Protein AF-A0A517ZSP2-F1 (afdb_monomer)

Nearest PDB structures (foldseek):
  6s37-assembly1_A  TM=3.547E-01  e=1.001E+00  Pseudomonas putida KT2440
  6s1a-assembly1_B  TM=3.409E-01  e=2.188E+00  Pseudomonas putida KT2440

Secondary structure (DSSP, 8-state):
-HHHHHHHHHT--SPPPHHHHHHHHHHHHHHHHHHHHHHHHHHHHHH-TTGGG-TT--HHHHHHHHHHHHHHHHHHHHHHHHHHHHHHHH-GGG-HHHHHHHHHHHHHHHHHHHHHHHHH--SSHHHHHHHHHHHHHHHHHHHHHHHHHHHHHHHS--GGG-SSHHHHHHHHHHHHHH--TTHHHHHHHHHHHHHHHHSPPPPTT-TTS--S-HHHHHHHHHTS-GGGB-TTSPBPPHHHHHHHHHHHHHTTS-GGG-SS------PPPPPPP-PPP-PPPGGGS-----

Solvent-accessible surface area (backbone atoms only — not comparable to full-atom values): 17060 Å² total; per-residue (Å²): 108,67,62,81,44,32,62,63,54,42,70,44,85,68,78,75,55,69,65,40,53,49,51,26,50,48,40,47,50,54,47,54,52,47,55,44,49,54,53,50,50,58,53,50,56,71,71,38,91,77,56,81,83,57,92,80,70,57,72,50,74,58,47,39,61,54,50,50,50,52,42,53,48,45,34,51,54,30,50,49,23,31,43,32,34,34,22,17,74,78,43,72,89,69,56,34,41,61,55,23,50,51,53,49,57,53,48,53,54,45,47,54,53,52,53,46,50,67,71,73,58,67,89,49,76,68,36,47,54,46,45,54,50,41,52,50,52,44,55,51,41,39,52,50,35,8,56,57,35,3,59,47,33,64,74,53,65,35,42,87,47,37,77,42,49,66,61,10,38,52,44,18,52,57,50,60,76,69,56,47,86,83,46,51,63,57,53,49,54,50,49,53,51,50,50,46,69,75,53,63,78,78,68,88,81,63,84,77,65,75,65,80,59,60,63,45,53,50,29,53,52,66,57,51,65,71,75,46,42,42,97,89,64,56,69,52,52,64,66,55,37,51,51,55,53,54,53,64,58,57,78,73,55,73,87,81,78,84,79,84,80,80,85,80,89,73,82,90,76,83,88,80,90,78,84,88,83,86,75,88,73,76,77,77,80,74,73,86,81,132

Organism: NCBI:txid2527995

pLDDT: mean 77.42, std 20.32, range [34.81, 98.19]

Radius of gyration: 24.01 Å; Cα contacts (8 Å, |Δi|>4): 214; chains: 1; bounding box: 63×35×79 Å

Structure (mmCIF, N/CA/C/O backbone):
data_AF-A0A517ZSP2-F1
#
_entry.id   AF-A0A517ZSP2-F1
#
loop_
_atom_site.group_PDB
_atom_site.id
_atom_site.type_symbol
_atom_site.label_atom_id
_atom_site.label_alt_id
_atom_site.label_comp_id
_atom_site.label_asym_id
_atom_site.label_entity_id
_atom_site.label_seq_id
_atom_site.pdbx_PDB_ins_code
_atom_site.Cartn_x
_atom_site.Cartn_y
_atom_site.Cartn_z
_atom_site.occupancy
_atom_site.B_iso_or_equiv
_atom_site.auth_seq_id
_atom_site.auth_comp_id
_atom_site.auth_asym_id
_atom_site.auth_atom_id
_atom_site.pdbx_PDB_model_num
ATOM 1 N N . MET A 1 1 ? 4.133 3.928 10.964 1.00 66.69 1 MET A N 1
ATOM 2 C CA . MET A 1 1 ? 3.389 4.791 11.914 1.00 66.69 1 MET A CA 1
ATOM 3 C C . MET A 1 1 ? 1.887 4.531 11.870 1.00 66.69 1 MET A C 1
ATOM 5 O O . MET A 1 1 ? 1.349 4.153 12.899 1.00 66.69 1 MET A O 1
ATOM 9 N N . ILE A 1 2 ? 1.235 4.646 10.703 1.00 78.12 2 ILE A N 1
ATOM 10 C CA . ILE A 1 2 ? -0.212 4.389 10.536 1.00 78.12 2 ILE A CA 1
ATOM 11 C C . ILE A 1 2 ? -0.616 3.017 11.096 1.00 78.12 2 ILE A C 1
ATOM 13 O O . ILE A 1 2 ? -1.497 2.951 11.941 1.00 78.12 2 ILE A O 1
ATOM 17 N N . ALA A 1 3 ? 0.089 1.941 10.726 1.00 79.69 3 ALA A N 1
ATOM 18 C CA . ALA A 1 3 ? -0.195 0.599 11.244 1.00 79.69 3 ALA A CA 1
ATOM 19 C C . ALA A 1 3 ? -0.099 0.499 12.781 1.00 79.69 3 ALA A C 1
ATOM 21 O O . ALA A 1 3 ? -0.976 -0.084 13.405 1.00 79.69 3 ALA A O 1
ATOM 22 N N . ALA A 1 4 ? 0.893 1.134 13.416 1.00 76.19 4 ALA A N 1
ATOM 23 C CA . ALA A 1 4 ? 1.026 1.119 14.879 1.00 76.19 4 ALA A CA 1
ATOM 24 C C . ALA A 1 4 ? -0.047 1.924 15.618 1.00 76.19 4 ALA A C 1
ATOM 26 O O . ALA A 1 4 ? -0.340 1.625 16.772 1.00 76.19 4 ALA A O 1
ATOM 27 N N . GLN A 1 5 ? -0.613 2.946 14.973 1.00 74.88 5 GLN A N 1
ATOM 28 C CA . GLN A 1 5 ? -1.696 3.759 15.532 1.00 74.88 5 GLN A CA 1
ATOM 29 C C . GLN A 1 5 ? -3.081 3.334 15.044 1.00 74.88 5 GLN A C 1
ATOM 31 O O . GLN A 1 5 ? -4.086 3.877 15.508 1.00 74.88 5 GLN A O 1
ATOM 36 N N . SER A 1 6 ? -3.142 2.337 14.158 1.00 83.25 6 SER A N 1
ATOM 37 C CA . SER A 1 6 ? -4.375 1.835 13.553 1.00 83.25 6 SER A CA 1
ATOM 38 C C . SER A 1 6 ? -5.422 1.535 14.613 1.00 83.25 6 SER A C 1
ATOM 40 O O . SER A 1 6 ? -6.548 1.993 14.496 1.00 83.25 6 SER A O 1
ATOM 42 N N . ARG A 1 7 ? -5.051 0.879 15.716 1.00 85.56 7 ARG A N 1
ATOM 43 C CA . ARG A 1 7 ? -5.995 0.525 16.777 1.00 85.56 7 ARG A CA 1
ATOM 44 C C . ARG A 1 7 ? -6.551 1.737 17.530 1.00 85.56 7 ARG A C 1
ATOM 46 O O . ARG A 1 7 ? -7.758 1.810 17.752 1.00 85.56 7 ARG A O 1
ATOM 53 N N . SER A 1 8 ? -5.699 2.709 17.876 1.00 80.19 8 SER A N 1
ATOM 54 C CA . SER A 1 8 ? -6.108 3.970 18.525 1.00 80.19 8 SER A CA 1
ATOM 55 C C . SER A 1 8 ? -7.134 4.711 17.679 1.00 80.19 8 SER A C 1
ATOM 57 O O . SER A 1 8 ? -8.014 5.386 18.223 1.00 80.19 8 SER A O 1
ATOM 59 N N . PHE A 1 9 ? -6.957 4.613 16.362 1.00 84.88 9 PHE A N 1
ATOM 60 C CA . PHE A 1 9 ? -7.791 5.221 15.349 1.00 84.88 9 PHE A CA 1
ATOM 61 C C . PHE A 1 9 ? -9.085 4.439 15.119 1.00 84.88 9 PHE A C 1
ATOM 63 O O . PHE A 1 9 ? -10.156 5.018 15.215 1.00 84.88 9 PHE A O 1
ATOM 70 N N . ILE A 1 10 ? -9.013 3.131 14.878 1.00 88.94 10 ILE A N 1
ATOM 71 C CA . ILE A 1 10 ? -10.153 2.238 14.630 1.00 88.94 10 ILE A CA 1
ATOM 72 C C . ILE A 1 10 ? -11.158 2.305 15.788 1.00 88.94 10 ILE A C 1
ATOM 74 O O . ILE A 1 10 ? -12.350 2.444 15.545 1.00 88.94 10 ILE A O 1
ATOM 78 N N . GLU A 1 11 ? -10.687 2.315 17.040 1.00 86.75 11 GLU A N 1
ATOM 79 C CA . GLU A 1 11 ? -11.546 2.384 18.234 1.00 86.75 11 GLU A CA 1
ATOM 80 C C . GLU A 1 11 ? -12.042 3.798 18.586 1.00 86.75 11 GLU A C 1
ATOM 82 O O . GLU A 1 11 ? -12.781 3.972 19.560 1.00 86.75 11 GLU A O 1
ATOM 87 N N . PHE A 1 12 ? -11.595 4.838 17.876 1.00 83.69 12 PHE A N 1
ATOM 88 C CA . PHE A 1 12 ? -11.938 6.209 18.243 1.00 83.69 12 PHE A CA 1
ATOM 89 C C . PHE A 1 12 ? -13.418 6.497 17.940 1.00 83.69 12 PHE A C 1
ATOM 91 O O . PHE A 1 12 ? -13.820 6.414 16.783 1.00 83.69 12 PHE A O 1
ATOM 98 N N . PRO A 1 13 ? -14.249 6.875 18.925 1.00 79.25 13 PRO A N 1
ATOM 99 C CA . PRO A 1 13 ? -15.698 6.934 18.729 1.00 79.25 13 PRO A CA 1
ATOM 100 C C . PRO A 1 13 ? -16.165 8.121 17.879 1.00 79.25 13 PRO A C 1
ATOM 102 O O . PRO A 1 13 ? -17.276 8.094 17.362 1.00 79.25 13 PRO A O 1
ATOM 105 N N . GLN A 1 14 ? -15.359 9.178 17.760 1.00 83.12 14 GLN A N 1
ATOM 106 C CA . GLN A 1 14 ? -15.735 10.361 16.992 1.00 83.12 14 GLN A CA 1
ATOM 107 C C . GLN A 1 14 ? -15.435 10.128 15.508 1.00 83.12 14 GLN A C 1
ATOM 109 O O . GLN A 1 14 ? -14.308 9.735 15.196 1.00 83.12 14 GLN A O 1
ATOM 114 N N . PRO A 1 15 ? -16.398 10.349 14.595 1.00 83.12 15 PRO A N 1
ATOM 115 C CA . PRO A 1 15 ? -16.150 10.211 13.167 1.00 83.12 15 PRO A CA 1
ATOM 116 C C . PRO A 1 15 ? -15.042 11.172 12.715 1.00 83.12 15 PRO A C 1
ATOM 118 O O . PRO A 1 15 ? -14.868 12.251 13.283 1.00 83.12 15 PRO A O 1
ATOM 121 N N . LEU A 1 16 ? -14.292 10.762 11.690 1.00 83.12 16 LEU A N 1
ATOM 122 C CA . LEU A 1 16 ? -13.526 11.686 10.859 1.00 83.12 16 LEU A CA 1
ATOM 123 C C . LEU A 1 16 ? -14.444 12.814 10.391 1.00 83.12 16 LEU A C 1
ATOM 125 O O . LEU A 1 16 ? -15.600 12.548 10.060 1.00 83.12 16 LEU A O 1
ATOM 129 N N . GLY A 1 17 ? -13.929 14.039 10.334 1.00 84.81 17 GLY A N 1
ATOM 130 C CA . GLY A 1 17 ? -14.634 15.087 9.613 1.00 84.81 17 GLY A CA 1
ATOM 131 C C . GLY A 1 17 ? -14.639 14.768 8.117 1.00 84.81 17 GLY A C 1
ATOM 132 O O . GLY A 1 17 ? -13.653 14.265 7.565 1.00 84.81 17 GLY A O 1
ATOM 133 N N . ASP A 1 18 ? -15.773 15.036 7.474 1.00 88.19 18 ASP A N 1
ATOM 134 C CA . ASP A 1 18 ? -15.978 14.745 6.052 1.00 88.19 18 ASP A CA 1
ATOM 135 C C . ASP A 1 18 ? -14.937 15.457 5.176 1.00 88.19 18 ASP A C 1
ATOM 137 O O . ASP A 1 18 ? -14.468 14.899 4.186 1.00 88.19 18 ASP A O 1
ATOM 141 N N . GLU A 1 19 ? -14.504 16.651 5.591 1.00 90.56 19 GLU A N 1
ATOM 142 C CA . GLU A 1 19 ? -13.465 17.432 4.922 1.00 90.56 19 GLU A CA 1
ATOM 143 C C . GLU A 1 19 ? -12.113 16.705 4.903 1.00 90.56 19 GLU A C 1
ATOM 145 O O . GLU A 1 19 ? -11.513 16.560 3.839 1.00 90.56 19 GLU A O 1
ATOM 150 N N . GLN A 1 20 ? -11.638 16.181 6.042 1.00 90.69 20 GLN A N 1
ATOM 151 C CA . GLN A 1 20 ? -10.352 15.473 6.100 1.00 90.69 20 GLN A CA 1
ATOM 152 C C . GLN A 1 20 ? -10.382 14.207 5.241 1.00 90.69 20 GLN A C 1
ATOM 154 O O . GLN A 1 20 ? -9.435 13.929 4.500 1.00 90.69 20 GLN A O 1
ATOM 159 N N . LEU A 1 21 ? -11.487 13.459 5.304 1.00 91.19 21 LEU A N 1
ATOM 160 C CA . LEU A 1 21 ? -11.664 12.261 4.490 1.00 91.19 21 LEU A CA 1
ATOM 161 C C . LEU A 1 21 ? -11.698 12.602 2.996 1.00 91.19 21 LEU A C 1
ATOM 163 O O . LEU A 1 21 ? -11.073 11.902 2.199 1.00 91.19 21 LEU A O 1
ATOM 167 N N . GLN A 1 22 ? -12.384 13.682 2.616 1.00 93.06 22 GLN A N 1
ATOM 168 C CA . GLN A 1 22 ? -12.446 14.157 1.237 1.00 93.06 22 GLN A CA 1
ATOM 169 C C . GLN A 1 22 ? -11.069 14.593 0.726 1.00 93.06 22 GLN A C 1
ATOM 171 O O . GLN A 1 22 ? -10.688 14.201 -0.378 1.00 93.06 22 GLN A O 1
ATOM 176 N N . VAL A 1 23 ? -10.303 15.345 1.521 1.00 93.44 23 VAL A N 1
ATOM 177 C CA . VAL A 1 23 ? -8.934 15.765 1.179 1.00 93.44 23 VAL A CA 1
ATOM 178 C C . VAL A 1 23 ? -8.026 14.549 1.000 1.00 93.44 23 VAL A C 1
ATOM 180 O O . VAL A 1 23 ? -7.324 14.446 -0.005 1.00 93.44 23 VAL A O 1
ATOM 183 N N . CYS A 1 24 ? -8.081 13.584 1.921 1.00 93.44 24 CYS A N 1
ATOM 184 C CA . CYS A 1 24 ? -7.314 12.344 1.827 1.00 93.44 24 CYS A CA 1
ATOM 185 C C . CYS A 1 24 ? -7.681 11.520 0.587 1.00 93.44 24 CYS A C 1
ATOM 187 O O . CYS A 1 24 ? -6.801 11.060 -0.149 1.00 93.44 24 CYS A O 1
ATOM 189 N N . TRP A 1 25 ? -8.978 11.375 0.315 1.00 94.94 25 TRP A N 1
ATOM 190 C CA . TRP A 1 25 ? -9.471 10.707 -0.883 1.00 94.94 25 TRP A CA 1
ATOM 191 C C . TRP A 1 25 ? -8.976 11.398 -2.159 1.00 94.94 25 TRP A C 1
ATOM 193 O O . TRP A 1 25 ? -8.459 10.736 -3.060 1.00 94.94 25 TRP A O 1
ATOM 203 N N . GLN A 1 26 ? -9.090 12.724 -2.231 1.00 95.12 26 GLN A N 1
ATOM 204 C CA . GLN A 1 26 ? -8.665 13.501 -3.390 1.00 95.12 26 GLN A CA 1
ATOM 205 C C . GLN A 1 26 ? -7.155 13.400 -3.614 1.00 95.12 26 GLN A C 1
ATOM 207 O O . GLN A 1 26 ? -6.744 13.123 -4.738 1.00 95.12 26 GLN A O 1
ATOM 212 N N . ALA A 1 27 ? -6.344 13.545 -2.562 1.00 94.56 27 ALA A N 1
ATOM 213 C CA . ALA A 1 27 ? -4.893 13.387 -2.640 1.00 94.56 27 ALA A CA 1
ATOM 214 C C . ALA A 1 27 ? -4.512 11.991 -3.159 1.00 94.56 27 ALA A C 1
ATOM 216 O O . ALA A 1 27 ? -3.740 11.871 -4.110 1.00 94.56 27 ALA A O 1
ATOM 217 N N . THR A 1 28 ? -5.133 10.939 -2.609 1.00 95.06 28 THR A N 1
ATOM 218 C CA . THR A 1 28 ? -4.916 9.553 -3.055 1.00 95.06 28 THR A CA 1
ATOM 219 C C . THR A 1 28 ? -5.290 9.379 -4.524 1.00 95.06 28 THR A C 1
ATOM 221 O O . THR A 1 28 ? -4.508 8.861 -5.314 1.00 95.06 28 THR A O 1
ATOM 224 N N . ARG A 1 29 ? -6.476 9.841 -4.929 1.00 95.69 29 ARG A N 1
ATOM 225 C CA . ARG A 1 29 ? -6.948 9.711 -6.309 1.00 95.69 29 ARG A CA 1
ATOM 226 C C . ARG A 1 29 ? -6.058 10.464 -7.296 1.00 95.69 29 ARG A C 1
ATOM 228 O O . ARG A 1 29 ? -5.708 9.891 -8.324 1.00 95.69 29 ARG A O 1
ATOM 235 N N . CYS A 1 30 ? -5.731 11.726 -7.015 1.00 94.88 30 CYS A N 1
ATOM 236 C CA . CYS A 1 30 ? -4.857 12.531 -7.870 1.00 94.88 30 CYS A CA 1
ATOM 237 C C . CYS A 1 30 ? -3.523 11.821 -8.074 1.00 94.88 30 CYS A C 1
ATOM 239 O O . CYS A 1 30 ? -3.071 11.691 -9.207 1.00 94.88 30 CYS A O 1
ATOM 241 N N . ARG A 1 31 ? -2.966 11.277 -6.990 1.00 94.25 31 ARG A N 1
ATOM 242 C CA . ARG A 1 31 ? -1.707 10.555 -7.031 1.00 94.25 31 ARG A CA 1
ATOM 243 C C . ARG A 1 31 ? -1.756 9.301 -7.907 1.00 94.25 31 ARG A C 1
ATOM 245 O O . ARG A 1 31 ? -0.907 9.131 -8.769 1.00 94.25 31 ARG A O 1
ATOM 252 N N . LEU A 1 32 ? -2.761 8.446 -7.735 1.00 95.25 32 LEU A N 1
ATOM 253 C CA . LEU A 1 32 ? -2.871 7.213 -8.529 1.00 95.25 32 LEU A CA 1
ATOM 254 C C . LEU A 1 32 ? -3.124 7.489 -10.019 1.00 95.25 32 LEU A C 1
ATOM 256 O O . LEU A 1 32 ? -2.705 6.715 -10.878 1.00 95.25 32 LEU A O 1
ATOM 260 N N . ILE A 1 33 ? -3.818 8.586 -10.336 1.00 95.69 33 ILE A N 1
ATOM 261 C CA . ILE A 1 33 ? -4.005 9.038 -11.720 1.00 95.69 33 ILE A CA 1
ATOM 262 C C . ILE A 1 33 ? -2.686 9.554 -12.302 1.00 95.69 33 ILE A C 1
ATOM 264 O O . ILE A 1 33 ? -2.385 9.255 -13.454 1.00 95.69 33 ILE A O 1
ATOM 268 N N . ASP A 1 34 ? -1.920 10.317 -11.527 1.00 94.56 34 ASP A N 1
ATOM 269 C CA . ASP A 1 34 ? -0.607 10.817 -11.930 1.00 94.56 34 ASP A CA 1
ATOM 270 C C . ASP A 1 34 ? 0.385 9.675 -12.196 1.00 94.56 34 ASP A C 1
ATOM 272 O O . ASP A 1 34 ? 0.984 9.624 -13.265 1.00 94.56 34 ASP A O 1
ATOM 276 N N . GLU A 1 35 ? 0.463 8.689 -11.299 1.00 94.75 35 GLU A N 1
ATOM 277 C CA . GLU A 1 35 ? 1.302 7.497 -11.482 1.00 94.75 35 GLU A CA 1
ATOM 278 C C . GLU A 1 35 ? 0.959 6.745 -12.777 1.00 94.75 35 GLU A C 1
ATOM 280 O O . GLU A 1 35 ? 1.854 6.373 -13.534 1.00 94.75 35 GLU A O 1
ATOM 285 N N . LEU A 1 36 ? -0.332 6.562 -13.080 1.00 95.62 36 LEU A N 1
ATOM 286 C CA . LEU A 1 36 ? -0.760 5.960 -14.347 1.00 95.62 36 LEU A CA 1
ATOM 287 C C . LEU A 1 36 ? -0.320 6.782 -15.559 1.00 95.62 36 LEU A C 1
ATOM 289 O O . LEU A 1 36 ? 0.193 6.208 -16.514 1.00 95.62 36 LEU A O 1
ATOM 293 N N . ARG A 1 37 ? -0.493 8.108 -15.515 1.00 95.38 37 ARG A N 1
ATOM 294 C CA . ARG A 1 37 ? -0.092 9.003 -16.611 1.00 95.38 37 ARG A CA 1
ATOM 295 C C . ARG A 1 37 ? 1.412 8.991 -16.837 1.00 95.38 37 ARG A C 1
ATOM 297 O O . ARG A 1 37 ? 1.834 8.945 -17.982 1.00 95.38 37 ARG A O 1
ATOM 304 N N . ARG A 1 38 ? 2.211 9.009 -15.767 1.00 94.12 38 ARG A N 1
ATOM 305 C CA . ARG A 1 38 ? 3.677 8.931 -15.846 1.00 94.12 38 ARG A CA 1
ATOM 306 C C . ARG A 1 38 ? 4.122 7.601 -16.448 1.00 94.12 38 ARG A C 1
ATOM 308 O O . ARG A 1 38 ? 5.003 7.591 -17.298 1.00 94.12 38 ARG A O 1
ATOM 315 N N . ILE A 1 39 ? 3.473 6.495 -16.067 1.00 93.56 39 ILE A N 1
ATOM 316 C CA . ILE A 1 39 ? 3.725 5.190 -16.690 1.00 93.56 39 ILE A CA 1
ATOM 317 C C . ILE A 1 39 ? 3.389 5.230 -18.187 1.00 93.56 39 ILE A C 1
ATOM 319 O O . ILE A 1 39 ? 4.197 4.788 -18.998 1.00 93.56 39 ILE A O 1
ATOM 323 N N . ASP A 1 40 ? 2.208 5.739 -18.547 1.00 93.25 40 ASP A N 1
ATOM 324 C CA . ASP A 1 40 ? 1.758 5.821 -19.940 1.00 93.25 40 ASP A CA 1
ATOM 325 C C . ASP A 1 40 ? 2.704 6.692 -20.785 1.00 93.25 40 ASP A C 1
ATOM 327 O O . ASP A 1 40 ? 3.132 6.253 -21.848 1.00 93.25 40 ASP A O 1
ATOM 331 N N . ALA A 1 41 ? 3.129 7.851 -20.271 1.00 91.44 41 ALA A N 1
ATOM 332 C CA . ALA A 1 41 ? 4.072 8.745 -20.943 1.00 91.44 41 ALA A CA 1
ATOM 333 C C . ALA A 1 41 ? 5.430 8.074 -21.217 1.00 91.44 41 ALA A C 1
ATOM 335 O O . ALA A 1 41 ? 5.935 8.155 -22.334 1.00 91.44 41 ALA A O 1
ATOM 336 N N . CYS A 1 42 ? 5.993 7.343 -20.245 1.00 88.56 42 CYS A N 1
ATOM 337 C CA . CYS A 1 42 ? 7.243 6.605 -20.461 1.00 88.56 42 CYS A CA 1
ATOM 338 C C . CYS A 1 42 ? 7.118 5.555 -21.577 1.00 88.56 42 CYS A C 1
ATOM 340 O O . CYS A 1 42 ? 8.067 5.349 -22.329 1.00 88.56 42 CYS A O 1
ATOM 342 N N . ILE A 1 43 ? 5.966 4.884 -21.681 1.00 87.44 43 ILE A N 1
ATOM 343 C CA . ILE A 1 43 ? 5.713 3.889 -22.733 1.00 87.44 43 ILE A CA 1
ATOM 344 C C . ILE A 1 43 ? 5.556 4.577 -24.095 1.00 87.44 43 ILE A C 1
ATOM 346 O O . ILE A 1 43 ? 6.130 4.119 -25.080 1.00 87.44 43 ILE A O 1
ATOM 350 N N . GLU A 1 44 ? 4.779 5.660 -24.159 1.00 88.88 44 GLU A N 1
ATOM 351 C CA . GLU A 1 44 ? 4.502 6.389 -25.401 1.00 88.88 44 GLU A CA 1
ATOM 352 C C . GLU A 1 44 ? 5.781 6.960 -26.025 1.00 88.88 44 GLU A C 1
ATOM 354 O O . GLU A 1 44 ? 6.000 6.793 -27.227 1.00 88.88 44 GLU A O 1
ATOM 359 N N . GLU A 1 45 ? 6.653 7.555 -25.210 1.00 84.94 45 GLU A N 1
ATOM 360 C CA . GLU A 1 45 ? 7.944 8.094 -25.650 1.00 84.94 45 GLU A CA 1
ATOM 361 C C . GLU A 1 45 ? 8.854 7.025 -26.267 1.00 84.94 45 GLU A C 1
ATOM 363 O O . GLU A 1 45 ? 9.467 7.277 -27.302 1.00 84.94 45 GLU A O 1
ATOM 368 N N . GLU A 1 46 ? 8.895 5.816 -25.696 1.00 80.00 46 GLU A N 1
ATOM 369 C CA . GLU A 1 46 ? 9.678 4.702 -26.251 1.00 80.00 46 GLU A CA 1
ATOM 370 C C . GLU A 1 46 ? 9.140 4.246 -27.614 1.00 80.00 46 GLU A C 1
ATOM 372 O O . GLU A 1 46 ? 9.898 3.898 -28.516 1.00 80.00 46 GLU A O 1
ATOM 377 N N . THR A 1 47 ? 7.816 4.252 -27.783 1.00 78.94 47 THR A N 1
ATOM 378 C CA . THR A 1 47 ? 7.175 3.831 -29.038 1.00 78.94 47 THR A CA 1
ATOM 379 C C . THR A 1 47 ? 7.218 4.887 -30.145 1.00 78.94 47 THR A C 1
ATOM 381 O O . THR A 1 47 ? 6.833 4.591 -31.279 1.00 78.94 47 THR A O 1
ATOM 384 N N . SER A 1 48 ? 7.666 6.111 -29.843 1.00 80.25 48 SER A N 1
ATOM 385 C CA . SER A 1 48 ? 7.703 7.206 -30.810 1.00 80.25 48 SER A CA 1
ATOM 386 C C . SER A 1 48 ? 8.833 7.013 -31.835 1.00 80.25 48 SER A C 1
ATOM 388 O O . SER A 1 48 ? 9.994 6.865 -31.451 1.00 80.25 48 SER A O 1
ATOM 390 N N . PRO A 1 49 ? 8.544 7.067 -33.151 1.00 64.94 49 PRO A N 1
ATOM 391 C CA . PRO A 1 49 ? 9.542 6.869 -34.205 1.00 64.94 49 PRO A CA 1
ATOM 392 C C . PRO A 1 49 ? 10.581 8.001 -34.305 1.00 64.94 49 PRO A C 1
ATOM 394 O O . PRO A 1 49 ? 11.536 7.869 -35.060 1.00 64.94 49 PRO A O 1
ATOM 397 N N . GLU A 1 50 ? 10.402 9.107 -33.572 1.00 66.00 50 GLU A N 1
ATOM 398 C CA . GLU A 1 50 ? 11.324 10.255 -33.540 1.00 66.00 50 GLU A CA 1
ATOM 399 C C . GLU A 1 50 ? 12.406 10.144 -32.444 1.00 66.00 50 GLU A C 1
ATOM 401 O O . GLU A 1 50 ? 13.207 11.063 -32.275 1.00 66.00 50 GLU A O 1
ATOM 406 N N . ASN A 1 51 ? 12.465 9.034 -31.695 1.00 61.03 51 ASN A N 1
ATOM 407 C CA . ASN A 1 51 ? 13.324 8.885 -30.512 1.00 61.03 51 ASN A CA 1
ATOM 408 C C . ASN A 1 51 ? 14.827 8.640 -30.813 1.00 61.03 51 ASN A C 1
ATOM 410 O O . ASN A 1 51 ? 15.565 8.092 -29.996 1.00 61.03 51 ASN A O 1
ATOM 414 N N . ASP A 1 52 ? 15.320 9.113 -31.962 1.00 54.47 52 ASP A N 1
ATOM 415 C CA . ASP A 1 52 ? 16.745 9.098 -32.339 1.00 54.47 52 ASP A CA 1
ATOM 416 C C . ASP A 1 52 ? 17.615 10.026 -31.455 1.00 54.47 52 ASP A C 1
ATOM 418 O O . ASP A 1 52 ? 18.843 10.058 -31.581 1.00 54.47 52 ASP A O 1
ATOM 422 N N . ALA A 1 53 ? 17.002 10.807 -30.557 1.00 53.97 53 ALA A N 1
ATOM 423 C CA . ALA A 1 53 ? 17.674 11.856 -29.795 1.00 53.97 53 AL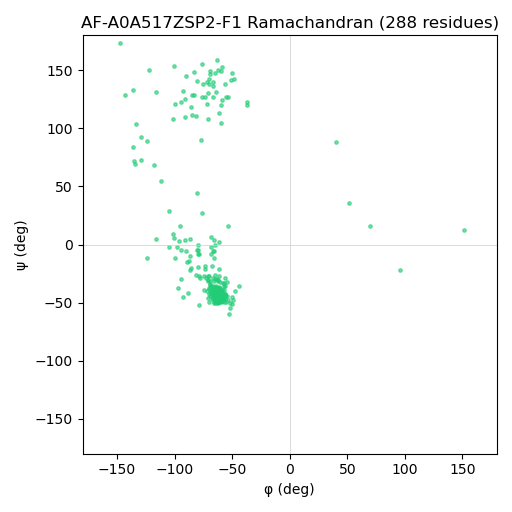A A CA 1
ATOM 424 C C . ALA A 1 53 ? 18.500 11.348 -28.594 1.00 53.97 53 ALA A C 1
ATOM 426 O O . ALA A 1 53 ? 19.482 12.003 -28.225 1.00 53.97 53 ALA A O 1
ATOM 427 N N . HIS A 1 54 ? 18.167 10.196 -27.990 1.00 54.47 54 HIS A N 1
ATOM 428 C CA . HIS A 1 54 ? 18.827 9.699 -26.767 1.00 54.47 54 HIS A CA 1
ATOM 429 C C . HIS A 1 54 ? 19.192 8.201 -26.828 1.00 54.47 54 HIS A C 1
ATOM 431 O O . HIS A 1 54 ? 18.664 7.398 -26.065 1.00 54.47 54 HIS A O 1
ATOM 437 N N . PRO A 1 55 ? 20.168 7.797 -27.664 1.00 56.72 55 PRO A N 1
ATOM 438 C CA . PRO A 1 55 ? 20.529 6.388 -27.878 1.00 56.72 55 PRO A CA 1
ATOM 439 C C . PRO A 1 55 ? 21.141 5.652 -26.663 1.00 56.72 55 PRO A C 1
ATOM 441 O O . PRO A 1 55 ? 21.561 4.506 -26.806 1.00 56.72 55 PRO A O 1
ATOM 444 N N . ASN A 1 56 ? 21.243 6.283 -25.485 1.00 59.03 56 ASN A N 1
ATOM 445 C CA . ASN A 1 56 ? 22.013 5.764 -24.346 1.00 59.03 56 ASN A CA 1
ATOM 446 C C . ASN A 1 56 ? 21.246 5.599 -23.023 1.00 59.03 56 ASN A C 1
ATOM 448 O O . ASN A 1 56 ? 21.806 4.973 -22.121 1.00 59.03 56 ASN A O 1
ATOM 452 N N . GLU A 1 57 ? 20.028 6.127 -22.869 1.00 72.56 57 GLU A N 1
ATOM 453 C CA . GLU A 1 57 ? 19.259 5.965 -21.625 1.00 72.56 57 GLU A CA 1
ATOM 454 C C . GLU A 1 57 ? 18.225 4.852 -21.800 1.00 72.56 57 GLU A C 1
ATOM 456 O O . GLU A 1 57 ? 17.399 4.905 -22.708 1.00 72.56 57 GLU A O 1
ATOM 461 N N . SER A 1 58 ? 18.288 3.810 -20.965 1.00 82.31 58 SER A N 1
ATOM 46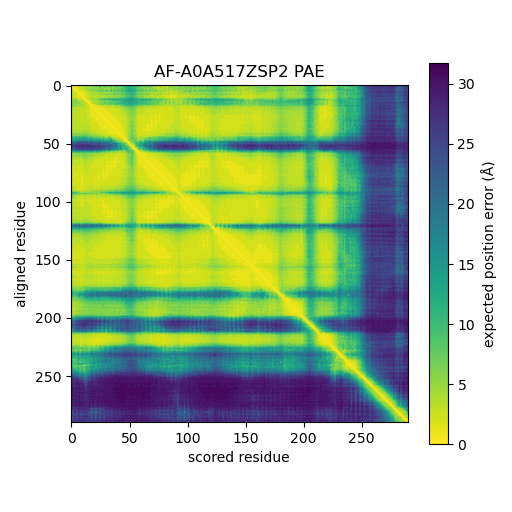2 C CA . SER A 1 58 ? 17.299 2.735 -21.039 1.00 82.31 58 SER A CA 1
ATOM 463 C C . SER A 1 58 ? 15.957 3.245 -20.517 1.00 82.31 58 SER A C 1
ATOM 465 O O . SER A 1 58 ? 15.901 3.896 -19.472 1.00 82.31 58 SER A O 1
ATOM 467 N N . LEU A 1 59 ? 14.852 2.859 -21.163 1.00 86.38 59 LEU A N 1
ATOM 468 C CA . LEU A 1 59 ? 13.496 3.017 -20.626 1.00 86.38 59 LEU A CA 1
ATOM 469 C C . LEU A 1 59 ? 13.408 2.604 -19.140 1.00 86.38 59 LEU A C 1
ATOM 471 O O . LEU A 1 59 ? 12.704 3.234 -18.348 1.00 86.38 59 LEU A O 1
ATOM 475 N N . TRP A 1 60 ? 14.155 1.572 -18.738 1.00 88.81 60 TRP A N 1
ATOM 476 C CA . TRP A 1 60 ? 14.174 1.060 -17.368 1.00 88.81 60 TRP A CA 1
ATOM 477 C C . TRP A 1 60 ? 14.916 1.923 -16.360 1.00 88.81 60 TRP A C 1
ATOM 479 O O . TRP A 1 60 ? 14.654 1.782 -15.164 1.00 88.81 60 TRP A O 1
ATOM 489 N N . ASP A 1 61 ? 15.788 2.826 -16.803 1.00 86.88 61 ASP A N 1
ATOM 490 C CA . ASP A 1 61 ? 16.391 3.814 -15.909 1.00 86.88 61 ASP A CA 1
ATOM 491 C C . ASP A 1 61 ? 15.327 4.803 -15.399 1.00 86.88 61 ASP A C 1
ATOM 493 O O . ASP A 1 61 ? 15.398 5.240 -14.250 1.00 86.88 61 ASP A O 1
ATOM 497 N N . ARG A 1 62 ? 14.268 5.039 -16.188 1.00 87.81 62 ARG A N 1
ATOM 498 C CA . ARG A 1 62 ? 13.122 5.891 -15.827 1.00 87.81 62 ARG A CA 1
ATOM 499 C C . ARG A 1 62 ? 11.968 5.105 -15.201 1.00 87.81 62 ARG A C 1
ATOM 501 O O . ARG A 1 62 ? 11.430 5.504 -14.168 1.00 87.81 62 ARG A O 1
ATOM 508 N N . LEU A 1 63 ? 11.609 3.954 -15.780 1.00 90.44 63 LEU A N 1
ATOM 509 C CA . LEU A 1 63 ? 10.524 3.112 -15.262 1.00 90.44 63 LEU A CA 1
ATOM 510 C C . LEU A 1 63 ? 10.861 2.478 -13.911 1.00 90.44 63 LEU A C 1
ATOM 512 O O . LEU A 1 63 ? 9.977 2.373 -13.067 1.00 90.44 63 LEU A O 1
ATOM 516 N N . GLY A 1 64 ? 12.106 2.049 -13.683 1.00 91.38 64 GLY A N 1
ATOM 517 C CA . GLY A 1 64 ? 12.501 1.363 -12.450 1.00 91.38 64 GLY A CA 1
ATOM 518 C C . GLY A 1 64 ? 12.118 2.145 -11.184 1.00 91.38 64 GLY A C 1
ATOM 519 O O . GLY A 1 64 ? 11.320 1.631 -10.394 1.00 91.38 64 GLY A O 1
ATOM 520 N N . PRO A 1 65 ? 12.612 3.386 -11.008 1.00 90.50 65 PRO A N 1
ATOM 521 C CA . PRO A 1 65 ? 12.253 4.241 -9.874 1.00 90.50 65 PRO A CA 1
ATOM 522 C C . PRO A 1 65 ? 10.749 4.532 -9.780 1.00 90.50 65 PRO A C 1
ATOM 524 O O . PRO A 1 65 ? 10.176 4.446 -8.695 1.00 90.50 65 PRO A O 1
ATOM 527 N N . LEU A 1 66 ? 10.085 4.799 -10.912 1.00 92.00 66 LEU A N 1
ATOM 528 C CA . LEU A 1 66 ? 8.641 5.053 -10.958 1.00 92.00 66 LEU A CA 1
ATOM 529 C C . LEU A 1 66 ? 7.824 3.846 -10.467 1.00 92.00 66 LEU A C 1
ATOM 531 O O . LEU A 1 66 ? 6.841 3.999 -9.744 1.00 92.00 66 LEU A O 1
ATOM 535 N N . LEU A 1 67 ? 8.219 2.625 -10.831 1.00 94.31 67 LEU A N 1
ATOM 536 C CA . LEU A 1 67 ? 7.539 1.419 -10.362 1.00 94.31 67 LEU A CA 1
ATOM 537 C C . LEU A 1 67 ? 7.785 1.171 -8.869 1.00 94.31 67 LEU A C 1
ATOM 539 O O . LEU A 1 67 ? 6.868 0.747 -8.165 1.00 94.31 67 LEU A O 1
ATOM 543 N N . GLU A 1 68 ? 8.988 1.446 -8.361 1.00 92.88 68 GLU A N 1
ATOM 544 C CA . GLU A 1 68 ? 9.259 1.378 -6.920 1.00 92.88 68 GLU A CA 1
ATOM 545 C C . GLU A 1 68 ? 8.398 2.374 -6.133 1.00 92.88 68 GLU A C 1
ATOM 547 O O . GLU A 1 68 ? 7.814 2.010 -5.109 1.00 92.88 68 GLU A O 1
ATOM 552 N N . GLU A 1 69 ? 8.244 3.588 -6.659 1.00 91.81 69 GLU A N 1
ATOM 553 C CA . GLU A 1 69 ? 7.356 4.630 -6.146 1.00 91.81 69 GLU A CA 1
ATOM 554 C C . GLU A 1 69 ? 5.886 4.159 -6.120 1.00 91.81 69 GLU A C 1
ATOM 556 O O . GLU A 1 69 ? 5.232 4.247 -5.079 1.00 91.81 69 GLU A O 1
ATOM 561 N N . VAL A 1 70 ? 5.394 3.543 -7.201 1.00 94.62 70 VAL A N 1
ATOM 562 C CA . VAL A 1 70 ? 4.044 2.948 -7.277 1.00 94.62 70 VAL A CA 1
ATOM 563 C C . VAL A 1 70 ? 3.828 1.867 -6.218 1.00 94.62 70 VAL A C 1
ATOM 565 O O . VAL A 1 70 ? 2.784 1.834 -5.561 1.00 94.62 70 VAL A O 1
ATOM 568 N N . PHE A 1 71 ? 4.794 0.964 -6.025 1.00 95.44 71 PHE A N 1
ATOM 569 C CA . PHE A 1 71 ? 4.672 -0.095 -5.020 1.00 95.44 71 PHE A CA 1
ATOM 570 C C . PHE A 1 71 ? 4.769 0.449 -3.586 1.00 95.44 71 PHE A C 1
ATOM 572 O O . PHE A 1 71 ? 4.149 -0.104 -2.672 1.00 95.44 71 PHE A O 1
ATOM 579 N N . ALA A 1 72 ? 5.519 1.530 -3.363 1.00 92.88 72 ALA A N 1
ATOM 580 C CA . ALA A 1 72 ? 5.572 2.203 -2.070 1.00 92.88 72 ALA A CA 1
ATOM 581 C C . ALA A 1 72 ? 4.240 2.904 -1.755 1.00 92.88 72 ALA A C 1
ATOM 583 O O . ALA A 1 72 ? 3.707 2.741 -0.650 1.00 92.88 72 ALA A O 1
ATOM 584 N N . THR A 1 73 ? 3.656 3.598 -2.738 1.00 94.06 73 THR A N 1
ATOM 585 C CA . THR A 1 73 ? 2.291 4.134 -2.659 1.00 94.06 73 THR A CA 1
ATOM 586 C C . THR A 1 73 ? 1.283 3.022 -2.384 1.00 94.06 73 THR A C 1
ATOM 588 O O . THR A 1 73 ? 0.447 3.178 -1.497 1.00 94.06 73 THR A O 1
ATOM 591 N N . GLU A 1 74 ? 1.393 1.873 -3.061 1.00 96.25 74 GLU A N 1
ATOM 592 C CA . GLU A 1 74 ? 0.513 0.720 -2.844 1.00 96.25 74 GLU A CA 1
ATOM 593 C C . GLU A 1 74 ? 0.518 0.246 -1.390 1.00 96.25 74 GLU A C 1
ATOM 595 O O . GLU A 1 74 ? -0.543 0.015 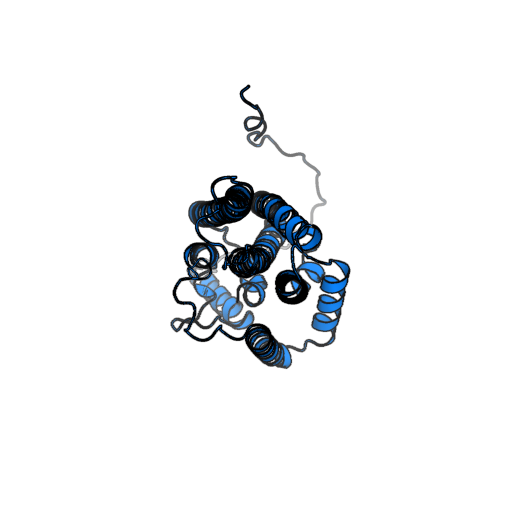-0.805 1.00 96.25 74 GLU A O 1
ATOM 600 N N . MET A 1 75 ? 1.702 0.102 -0.790 1.00 95.69 75 MET A N 1
ATOM 601 C CA . MET A 1 75 ? 1.821 -0.286 0.614 1.00 95.69 75 MET A CA 1
ATOM 602 C C . MET A 1 75 ? 1.094 0.718 1.518 1.00 95.69 75 MET A C 1
ATOM 604 O O . MET A 1 75 ? 0.322 0.322 2.396 1.00 95.69 75 MET A O 1
ATOM 608 N N . LEU A 1 76 ? 1.312 2.018 1.299 1.00 94.69 76 LEU A N 1
ATOM 609 C CA . LEU A 1 76 ? 0.686 3.080 2.084 1.00 94.69 76 LEU A CA 1
ATOM 610 C C . LEU A 1 76 ? -0.844 3.072 1.941 1.00 94.69 76 LEU A C 1
ATOM 612 O O . LEU A 1 76 ? -1.557 3.071 2.949 1.00 94.69 76 LEU A O 1
ATOM 616 N N . THR A 1 77 ? -1.352 3.038 0.708 1.00 96.12 77 THR A N 1
ATOM 617 C CA . THR A 1 77 ? -2.789 3.106 0.417 1.00 96.12 77 THR A CA 1
ATOM 618 C C . THR A 1 77 ? -3.523 1.851 0.870 1.00 96.12 77 THR A C 1
ATOM 620 O O . THR A 1 77 ? -4.633 1.971 1.390 1.00 96.12 77 THR A O 1
ATOM 623 N N . ARG A 1 78 ? -2.920 0.657 0.772 1.00 97.62 78 ARG A N 1
ATOM 624 C CA . ARG A 1 78 ? -3.497 -0.584 1.319 1.00 97.62 78 ARG A CA 1
ATOM 625 C C . ARG A 1 78 ? -3.581 -0.563 2.835 1.00 97.62 78 ARG A C 1
ATOM 627 O O . ARG A 1 78 ? -4.638 -0.877 3.377 1.00 97.62 78 ARG A O 1
ATOM 634 N N . VAL A 1 79 ? -2.504 -0.165 3.519 1.00 96.69 79 VAL A N 1
ATOM 635 C CA . VAL A 1 79 ? -2.506 -0.052 4.986 1.00 96.69 79 VAL A CA 1
ATOM 636 C C . VAL A 1 79 ? -3.573 0.941 5.434 1.00 96.69 79 VAL A C 1
ATOM 638 O O . VAL A 1 79 ? -4.373 0.622 6.310 1.00 96.69 79 VAL A O 1
ATOM 641 N N . TRP A 1 80 ? -3.638 2.116 4.807 1.00 96.19 80 TRP A N 1
ATOM 642 C CA . TRP A 1 80 ? -4.643 3.121 5.141 1.00 96.19 80 TRP A CA 1
ATOM 643 C C . TRP A 1 80 ? -6.077 2.668 4.829 1.00 96.19 80 TRP A C 1
ATOM 645 O O . TRP A 1 80 ? -6.968 2.819 5.662 1.00 96.19 80 TRP A O 1
ATOM 655 N N . SER A 1 81 ? -6.305 2.043 3.676 1.00 97.19 81 SER A N 1
ATOM 656 C CA . SER A 1 81 ? -7.628 1.523 3.309 1.00 97.19 81 SER A CA 1
ATOM 657 C C . SER A 1 81 ? -8.074 0.395 4.241 1.00 97.19 81 SER A C 1
ATOM 659 O O . SER A 1 81 ? -9.240 0.350 4.623 1.00 97.19 81 SER A O 1
ATOM 661 N N . GLY A 1 82 ? -7.149 -0.463 4.684 1.00 97.38 82 GLY A N 1
ATOM 662 C CA . GLY A 1 82 ? -7.414 -1.462 5.720 1.00 97.38 82 GLY A CA 1
ATOM 663 C C . GLY A 1 82 ? -7.849 -0.8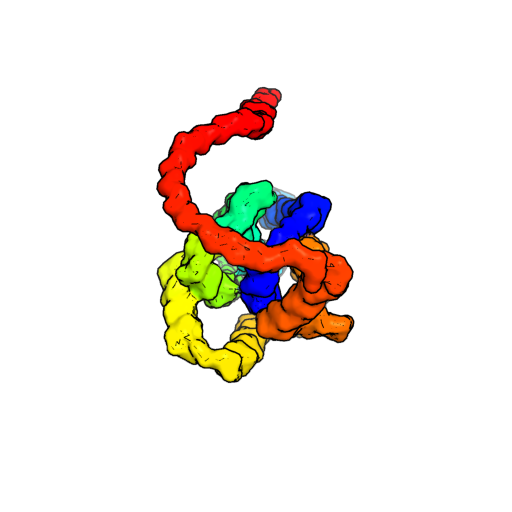21 7.040 1.00 97.38 82 GLY A C 1
ATOM 664 O O . GLY A 1 82 ? -8.827 -1.257 7.641 1.00 97.38 82 GLY A O 1
ATOM 665 N N . VAL A 1 83 ? -7.199 0.272 7.451 1.00 95.56 83 VAL A N 1
ATOM 666 C CA . VAL A 1 83 ? -7.592 1.047 8.639 1.00 95.56 83 VAL A CA 1
ATOM 667 C C . VAL A 1 83 ? -9.002 1.634 8.493 1.00 95.56 83 VAL A C 1
ATOM 669 O O . VAL A 1 83 ? -9.818 1.506 9.408 1.00 95.56 83 VAL A O 1
ATOM 672 N N . LEU A 1 84 ? -9.313 2.247 7.347 1.00 95.50 84 LEU A N 1
ATOM 673 C CA . LEU A 1 84 ? -10.643 2.793 7.057 1.00 95.50 84 LEU A CA 1
ATOM 674 C C . LEU A 1 84 ? -11.724 1.704 7.050 1.00 95.50 84 LEU A C 1
ATOM 676 O O . LEU A 1 84 ? -12.782 1.894 7.645 1.00 95.50 84 LEU A O 1
ATOM 680 N N . ALA A 1 85 ? -11.454 0.552 6.435 1.00 96.44 85 ALA A N 1
ATOM 681 C CA . ALA A 1 85 ? -12.389 -0.568 6.377 1.00 96.44 85 ALA A CA 1
ATOM 682 C C . ALA A 1 85 ? -12.626 -1.210 7.752 1.00 96.44 85 ALA A C 1
ATOM 684 O O . ALA A 1 85 ? -13.768 -1.501 8.108 1.00 96.44 85 ALA A O 1
ATOM 685 N N . ALA A 1 86 ? -11.572 -1.386 8.554 1.00 95.50 86 ALA A N 1
ATOM 686 C CA . ALA A 1 86 ? -11.691 -1.874 9.928 1.00 95.50 86 ALA A CA 1
ATOM 687 C C . ALA A 1 86 ? -12.527 -0.910 10.783 1.00 95.50 86 ALA A C 1
ATOM 689 O O . ALA A 1 86 ? -13.393 -1.327 11.553 1.00 95.50 86 ALA A O 1
ATOM 690 N N . ARG A 1 87 ? -12.316 0.398 10.603 1.00 92.94 87 ARG A N 1
ATOM 691 C CA . ARG A 1 87 ? -13.098 1.433 11.277 1.00 92.94 87 ARG A CA 1
ATOM 692 C C . ARG A 1 87 ? -14.565 1.427 10.850 1.00 92.94 87 ARG A C 1
ATOM 694 O O . ARG A 1 87 ? -15.428 1.516 11.716 1.00 92.94 87 ARG A O 1
ATOM 701 N N . ASP A 1 88 ? -14.851 1.304 9.556 1.00 93.75 88 ASP A N 1
ATOM 702 C CA . ASP A 1 88 ? -16.223 1.231 9.033 1.00 93.75 88 ASP A CA 1
ATOM 703 C C . ASP A 1 88 ? -16.992 0.050 9.629 1.00 93.75 88 ASP A C 1
ATOM 705 O O . ASP A 1 88 ? -18.146 0.182 10.016 1.00 93.75 88 ASP A O 1
ATOM 709 N N . ARG A 1 89 ? -16.327 -1.097 9.800 1.00 92.75 89 ARG A N 1
ATOM 710 C CA . ARG A 1 89 ? -16.929 -2.280 10.430 1.00 92.75 89 ARG A CA 1
ATOM 711 C C . ARG A 1 89 ? -17.329 -2.036 11.886 1.00 92.75 89 ARG A C 1
ATOM 713 O O . ARG A 1 89 ? -18.367 -2.532 12.317 1.00 92.75 89 ARG A O 1
ATOM 720 N N . LEU A 1 90 ? -16.539 -1.265 12.638 1.00 90.88 90 LEU A N 1
ATOM 721 C CA . LEU A 1 90 ? -16.900 -0.858 14.002 1.00 90.88 90 LEU A CA 1
ATOM 722 C C . LEU A 1 90 ? -17.925 0.285 14.033 1.00 90.88 90 LEU A C 1
ATOM 724 O O . LEU A 1 90 ? -18.706 0.381 14.982 1.00 90.88 90 LEU A O 1
ATOM 728 N N . HIS A 1 91 ? -17.937 1.139 13.008 1.00 88.88 91 HIS A N 1
ATOM 729 C CA . HIS A 1 91 ? -18.769 2.340 12.920 1.00 88.88 91 HIS A CA 1
ATOM 730 C C . HIS A 1 91 ? -19.442 2.487 11.533 1.00 88.88 91 HIS A C 1
ATOM 732 O O . HIS A 1 91 ? -19.098 3.411 10.788 1.00 88.88 91 HIS A O 1
ATOM 738 N N . PRO A 1 92 ? -20.449 1.649 11.191 1.00 85.25 92 PRO A N 1
ATOM 739 C CA . PRO A 1 92 ? -20.962 1.512 9.814 1.00 85.25 92 PRO A CA 1
ATOM 740 C C . PRO A 1 92 ? -21.652 2.746 9.223 1.00 85.25 92 PRO A C 1
ATOM 742 O O . PRO A 1 92 ? -21.947 2.795 8.033 1.00 85.25 92 PRO A O 1
ATOM 745 N N . THR A 1 93 ? -21.956 3.751 10.042 1.00 83.00 93 THR A N 1
ATOM 746 C CA . THR A 1 93 ? -22.667 4.963 9.615 1.00 83.00 93 THR A CA 1
ATOM 747 C C . THR A 1 93 ? -21.771 5.983 8.918 1.00 83.00 93 THR A C 1
ATOM 749 O O . THR A 1 93 ? -22.275 7.010 8.478 1.00 83.00 93 THR A O 1
ATOM 752 N N . CYS A 1 94 ? -20.459 5.741 8.843 1.00 79.44 94 CYS A N 1
ATOM 753 C CA . CYS A 1 94 ? -19.502 6.749 8.390 1.00 79.44 94 CYS A CA 1
ATOM 754 C C . CYS A 1 94 ? -19.067 6.600 6.922 1.00 79.44 94 CYS A C 1
ATOM 756 O O . CYS A 1 94 ? -18.431 7.503 6.387 1.00 79.44 94 CYS A O 1
ATOM 758 N N . GLY A 1 95 ? -19.382 5.478 6.262 1.00 86.31 95 GLY A N 1
ATOM 759 C CA . GLY A 1 95 ? -19.107 5.274 4.834 1.00 86.31 95 GLY A CA 1
ATOM 760 C C . GLY A 1 95 ? -17.623 5.126 4.473 1.00 86.31 95 GLY A C 1
ATOM 761 O O . GLY A 1 95 ? -17.263 5.215 3.296 1.00 86.31 95 GLY A O 1
ATOM 762 N N . TYR A 1 96 ? -16.750 4.868 5.450 1.00 93.06 96 TYR A N 1
ATOM 763 C CA . TYR A 1 96 ? -15.307 4.733 5.227 1.00 93.06 96 TYR A CA 1
ATOM 764 C C . TYR A 1 96 ? -14.975 3.518 4.359 1.00 93.06 96 TYR A C 1
ATOM 766 O O . TYR A 1 96 ? -14.010 3.555 3.594 1.00 93.06 96 TYR A O 1
ATOM 774 N N . GLY A 1 97 ? -15.799 2.469 4.417 1.00 93.25 97 GLY A N 1
ATOM 775 C CA . GLY A 1 97 ? -15.626 1.258 3.620 1.00 93.25 97 GLY A CA 1
ATOM 776 C C . GLY A 1 97 ? -15.732 1.529 2.119 1.00 93.25 97 GLY A C 1
ATOM 777 O O . GLY A 1 97 ? -14.952 0.988 1.337 1.00 93.25 97 GLY A O 1
ATOM 778 N N . ALA A 1 98 ? -16.630 2.429 1.704 1.00 93.88 98 ALA A N 1
ATOM 779 C CA . ALA A 1 98 ? -16.774 2.806 0.299 1.00 93.88 98 ALA A CA 1
ATOM 780 C C . ALA A 1 98 ? -15.543 3.566 -0.220 1.00 93.88 98 ALA A C 1
ATOM 782 O O . ALA A 1 98 ? -15.072 3.291 -1.325 1.00 93.88 98 ALA A O 1
ATOM 783 N N . VAL A 1 99 ? -14.990 4.478 0.589 1.00 95.19 99 VAL A N 1
ATOM 784 C CA . VAL A 1 99 ? -13.750 5.201 0.259 1.00 95.19 99 VAL A CA 1
ATOM 785 C C . VAL A 1 99 ? -12.572 4.230 0.180 1.00 95.19 99 VAL A C 1
ATOM 787 O O . VAL A 1 99 ? -11.856 4.221 -0.819 1.00 95.19 99 VAL A O 1
ATOM 790 N N . ALA A 1 100 ? -12.418 3.358 1.180 1.00 96.50 100 ALA A N 1
ATOM 791 C CA . ALA A 1 100 ? -11.372 2.340 1.217 1.00 96.50 100 ALA A CA 1
ATOM 792 C C . ALA A 1 100 ? -11.417 1.415 -0.008 1.00 96.50 100 ALA A C 1
ATOM 794 O O . ALA A 1 100 ? -10.392 1.139 -0.629 1.00 96.50 100 ALA A O 1
ATOM 795 N N . LEU A 1 101 ? -12.610 0.941 -0.381 1.00 96.81 101 LEU A N 1
ATOM 796 C CA . LEU A 1 101 ? -12.796 0.106 -1.565 1.00 96.81 101 LEU A CA 1
ATOM 797 C C . LEU A 1 101 ? -12.447 0.859 -2.853 1.00 96.81 101 LEU A C 1
ATOM 799 O O . LEU A 1 101 ? -11.817 0.289 -3.740 1.00 96.81 101 LEU A O 1
ATOM 803 N N . ASN A 1 102 ? -12.828 2.134 -2.966 1.00 96.88 102 ASN A N 1
ATOM 804 C CA . ASN A 1 102 ? -12.512 2.928 -4.150 1.00 96.88 102 ASN A CA 1
ATOM 805 C C . ASN A 1 102 ? -10.996 3.120 -4.314 1.00 96.88 102 ASN A C 1
ATOM 807 O O . ASN A 1 102 ? -10.462 2.873 -5.397 1.00 96.88 102 ASN A O 1
ATOM 811 N N . ILE A 1 103 ? -10.298 3.460 -3.223 1.00 96.94 103 ILE A N 1
ATOM 812 C CA . ILE A 1 103 ? -8.831 3.544 -3.191 1.00 96.94 103 ILE A CA 1
ATOM 813 C C . ILE A 1 103 ? -8.212 2.219 -3.647 1.00 96.94 103 ILE A C 1
ATOM 815 O O . ILE A 1 103 ? -7.369 2.221 -4.543 1.00 96.94 103 ILE A O 1
ATOM 819 N N . LEU A 1 104 ? -8.664 1.088 -3.093 1.00 97.50 104 LEU A N 1
ATOM 820 C CA . LEU A 1 104 ? -8.155 -0.232 -3.469 1.00 97.50 104 LEU A CA 1
ATOM 821 C C . LEU A 1 104 ? -8.366 -0.526 -4.961 1.00 97.50 104 LEU A C 1
ATOM 823 O O . LEU A 1 104 ? -7.438 -0.961 -5.637 1.00 97.50 104 LEU A O 1
ATOM 827 N N . VAL A 1 105 ? -9.558 -0.257 -5.502 1.00 97.75 105 VAL A N 1
ATOM 828 C CA . VAL A 1 105 ? -9.856 -0.475 -6.928 1.00 97.75 105 VAL A CA 1
ATOM 829 C C . VAL A 1 105 ? -8.952 0.369 -7.825 1.00 97.75 105 VAL A C 1
ATOM 831 O O . VAL A 1 105 ? -8.458 -0.139 -8.832 1.00 97.75 105 VAL A O 1
ATOM 834 N N . LEU A 1 106 ? -8.715 1.640 -7.486 1.00 96.81 106 LEU A N 1
ATOM 835 C CA . LEU A 1 106 ? -7.780 2.480 -8.238 1.00 96.81 106 LEU A CA 1
ATOM 836 C C . LEU A 1 106 ? -6.350 1.942 -8.146 1.00 96.81 106 LEU A C 1
ATOM 838 O O . LEU A 1 106 ? -5.694 1.800 -9.175 1.00 96.81 106 LEU A O 1
ATOM 842 N N . GLN A 1 107 ? -5.901 1.569 -6.949 1.00 96.81 107 GLN A N 1
ATOM 843 C CA . GLN A 1 107 ? -4.564 1.023 -6.731 1.00 96.81 107 GLN A CA 1
ATOM 844 C C . GLN A 1 107 ? -4.327 -0.256 -7.541 1.00 96.81 107 GLN A C 1
ATOM 846 O O . GLN A 1 107 ? -3.269 -0.421 -8.147 1.00 96.81 107 GLN A O 1
ATOM 851 N N . LEU A 1 108 ? -5.318 -1.153 -7.600 1.00 97.06 108 LEU A N 1
ATOM 852 C CA . LEU A 1 108 ? -5.226 -2.389 -8.378 1.00 97.06 108 LEU A CA 1
ATOM 853 C C . LEU A 1 108 ? -5.061 -2.119 -9.880 1.00 97.06 108 LEU A C 1
ATOM 855 O O . LEU A 1 108 ? -4.367 -2.884 -10.548 1.00 97.06 108 LEU A O 1
ATOM 859 N N . LYS A 1 109 ? -5.620 -1.021 -10.408 1.00 97.62 109 LYS A N 1
ATOM 860 C CA . LYS A 1 109 ? -5.396 -0.608 -11.805 1.00 97.62 109 LYS A CA 1
ATOM 861 C C . LYS A 1 109 ? -3.950 -0.171 -12.043 1.00 97.62 109 LYS A C 1
ATOM 863 O O . LYS A 1 109 ? -3.341 -0.638 -13.005 1.00 97.62 109 LYS A O 1
ATOM 868 N N . VAL A 1 110 ? -3.396 0.674 -11.165 1.00 97.38 110 VAL A N 1
ATOM 869 C CA . VAL A 1 110 ? -1.989 1.118 -11.255 1.00 97.38 110 VAL A CA 1
ATOM 870 C C . VAL A 1 110 ? -1.053 -0.086 -11.172 1.00 97.38 110 VAL A C 1
ATOM 872 O O . VAL A 1 110 ? -0.210 -0.298 -12.043 1.00 97.38 110 VAL A O 1
ATOM 875 N N . ARG A 1 111 ? -1.281 -0.954 -10.183 1.00 97.06 111 ARG A N 1
ATOM 876 C CA . ARG A 1 111 ? -0.518 -2.188 -9.988 1.00 97.06 111 ARG A CA 1
ATOM 877 C C . ARG A 1 111 ? -0.578 -3.106 -11.201 1.00 97.06 111 ARG A C 1
ATOM 879 O O . ARG A 1 111 ? 0.449 -3.633 -11.614 1.00 97.06 111 ARG A O 1
ATOM 886 N N . GLN A 1 112 ? -1.762 -3.336 -11.765 1.00 97.19 112 GLN A N 1
ATOM 887 C CA . GLN A 1 112 ? -1.906 -4.192 -12.941 1.00 97.19 112 GLN A CA 1
ATOM 888 C C . GLN A 1 112 ? -1.066 -3.669 -14.108 1.00 97.19 112 GLN A C 1
ATOM 890 O O . GLN A 1 112 ? -0.455 -4.467 -14.817 1.00 97.19 112 GLN A O 1
ATOM 895 N N . ARG A 1 113 ? -1.006 -2.344 -14.294 1.00 96.06 113 ARG A N 1
ATOM 896 C CA . ARG A 1 113 ? -0.145 -1.739 -15.309 1.00 96.06 113 ARG A CA 1
ATOM 897 C C . ARG A 1 113 ? 1.337 -1.957 -14.999 1.00 96.06 113 ARG A C 1
ATOM 899 O O . ARG A 1 113 ? 2.054 -2.449 -15.863 1.00 96.06 113 ARG A O 1
ATOM 906 N N . ALA A 1 114 ? 1.761 -1.674 -13.769 1.00 95.69 114 ALA A N 1
ATOM 907 C CA . ALA A 1 114 ? 3.135 -1.884 -13.314 1.00 95.69 114 ALA A CA 1
ATOM 908 C C . ALA A 1 114 ? 3.603 -3.341 -13.486 1.00 95.69 114 ALA A C 1
ATOM 910 O O . ALA A 1 114 ? 4.699 -3.602 -13.974 1.00 95.69 114 ALA A O 1
ATOM 911 N N . LEU A 1 115 ? 2.757 -4.311 -13.125 1.00 95.69 115 LEU A N 1
ATOM 912 C CA . LEU A 1 115 ? 3.075 -5.734 -13.247 1.00 95.69 115 LEU A CA 1
ATOM 913 C C . LEU A 1 115 ? 3.204 -6.191 -14.701 1.00 95.69 115 LEU A C 1
ATOM 915 O O . LEU A 1 115 ? 4.049 -7.036 -14.974 1.00 95.69 115 LEU A O 1
ATOM 919 N N . ARG A 1 116 ? 2.398 -5.651 -15.623 1.00 94.56 116 ARG A N 1
ATOM 920 C CA . ARG A 1 116 ? 2.546 -5.952 -17.056 1.00 94.56 116 ARG A CA 1
ATOM 921 C C . ARG A 1 116 ? 3.915 -5.521 -17.567 1.00 94.56 116 ARG A C 1
ATOM 923 O O . ARG A 1 116 ? 4.594 -6.325 -18.183 1.00 94.56 116 ARG A O 1
ATOM 930 N N . LEU A 1 117 ? 4.378 -4.329 -17.191 1.00 92.50 117 LEU A N 1
ATOM 931 C CA . LEU A 1 117 ? 5.711 -3.851 -17.573 1.00 92.50 117 LEU A CA 1
ATOM 932 C C . LEU A 1 117 ? 6.838 -4.755 -17.067 1.00 92.50 117 LEU A C 1
ATOM 934 O O . LEU A 1 117 ? 7.766 -5.049 -17.813 1.00 92.50 117 LEU A O 1
ATOM 938 N N . LEU A 1 118 ? 6.740 -5.248 -15.827 1.00 92.44 118 LEU A N 1
ATOM 939 C CA . LEU A 1 118 ? 7.720 -6.197 -15.283 1.00 92.44 118 LEU A CA 1
ATOM 940 C C . LEU A 1 118 ? 7.737 -7.545 -16.020 1.00 92.44 118 LEU A C 1
ATOM 942 O O . LEU A 1 118 ? 8.750 -8.238 -15.975 1.00 92.44 118 LEU A O 1
ATOM 946 N N . VAL A 1 119 ? 6.626 -7.938 -16.648 1.00 90.62 119 VAL A N 1
ATOM 947 C CA . VAL A 1 119 ? 6.513 -9.194 -17.405 1.00 90.62 119 VAL A CA 1
ATOM 948 C C . VAL A 1 119 ? 6.946 -9.009 -18.859 1.00 90.62 119 VAL A C 1
ATOM 950 O O . VAL A 1 119 ? 7.644 -9.867 -19.392 1.00 90.62 119 VAL A O 1
ATOM 953 N N . ASP A 1 120 ? 6.557 -7.901 -19.482 1.00 85.44 120 ASP A N 1
ATOM 954 C CA . ASP A 1 120 ? 6.693 -7.690 -20.924 1.00 85.44 120 ASP A CA 1
ATOM 955 C C . ASP A 1 120 ? 8.077 -7.134 -21.328 1.00 85.44 120 ASP A C 1
ATOM 957 O O . ASP A 1 120 ? 8.465 -7.226 -22.490 1.00 85.44 120 ASP A O 1
ATOM 961 N N . GLY A 1 121 ? 8.829 -6.529 -20.400 1.00 68.19 121 GLY A N 1
ATOM 962 C CA . GLY A 1 121 ? 9.733 -5.433 -20.759 1.00 68.19 121 GLY A CA 1
ATOM 963 C C . GLY A 1 121 ? 11.244 -5.671 -20.832 1.00 68.19 121 GLY A C 1
ATOM 964 O O . GLY A 1 121 ? 11.967 -4.714 -20.612 1.00 68.19 121 GLY A O 1
ATOM 965 N N . ALA A 1 122 ? 11.790 -6.845 -21.141 1.00 71.12 122 ALA A N 1
ATOM 966 C CA . ALA A 1 122 ? 13.251 -6.941 -21.329 1.00 71.12 122 ALA A CA 1
ATOM 967 C C . ALA A 1 122 ? 13.662 -6.708 -22.797 1.00 71.12 122 ALA A C 1
ATOM 969 O O . ALA A 1 122 ? 13.429 -7.582 -23.630 1.00 71.12 122 ALA A O 1
ATOM 970 N N . ALA A 1 123 ? 14.312 -5.577 -23.110 1.00 72.19 123 ALA A N 1
ATOM 971 C CA . ALA A 1 123 ? 14.908 -5.345 -24.433 1.00 72.19 123 ALA A CA 1
ATOM 972 C C . ALA A 1 123 ? 16.397 -5.739 -24.480 1.00 72.19 123 ALA A C 1
ATOM 974 O O . ALA A 1 123 ? 16.899 -6.159 -25.523 1.00 72.19 123 ALA A O 1
ATOM 975 N N . ASN A 1 124 ? 17.106 -5.641 -23.349 1.00 81.81 124 ASN A N 1
ATOM 976 C CA . ASN A 1 124 ? 18.522 -5.998 -23.230 1.00 81.81 124 ASN A CA 1
ATOM 977 C C . ASN A 1 124 ? 18.887 -6.567 -21.835 1.00 81.81 124 ASN A C 1
ATOM 979 O O . ASN A 1 124 ? 18.089 -6.543 -20.898 1.00 81.81 124 ASN A O 1
ATOM 983 N N . ASP A 1 125 ? 20.124 -7.056 -21.674 1.00 82.56 125 ASP A N 1
ATOM 984 C CA . ASP A 1 125 ? 20.609 -7.651 -20.414 1.00 82.56 125 ASP A CA 1
ATOM 985 C C . ASP A 1 125 ? 20.623 -6.674 -19.222 1.00 82.56 125 ASP A C 1
ATOM 987 O O . ASP A 1 125 ? 20.446 -7.098 -18.074 1.00 82.56 125 ASP A O 1
ATOM 991 N N . LYS A 1 126 ? 20.833 -5.369 -19.455 1.00 83.19 126 LYS A N 1
ATOM 992 C CA . LYS A 1 126 ? 20.788 -4.360 -18.382 1.00 83.19 126 LYS A CA 1
ATOM 993 C C . LYS A 1 126 ? 19.361 -4.202 -17.856 1.00 83.19 126 LYS A C 1
ATOM 995 O O . LYS A 1 126 ? 19.167 -4.157 -16.640 1.00 83.19 126 LYS A O 1
ATOM 1000 N N . ASP A 1 127 ? 18.373 -4.205 -18.745 1.00 88.31 127 ASP A N 1
ATOM 1001 C CA . ASP A 1 127 ? 16.954 -4.125 -18.391 1.00 88.31 127 ASP A CA 1
ATOM 1002 C C . ASP A 1 127 ? 16.537 -5.315 -17.529 1.00 88.31 127 ASP A C 1
ATOM 1004 O O . ASP A 1 127 ? 15.862 -5.139 -16.518 1.00 88.31 127 ASP A O 1
ATOM 1008 N N . VAL A 1 128 ? 17.017 -6.523 -17.850 1.00 90.06 128 VAL A N 1
ATOM 1009 C CA . VAL A 1 128 ? 16.755 -7.728 -17.043 1.00 90.06 128 VAL A CA 1
ATOM 1010 C C . VAL A 1 128 ? 17.211 -7.535 -15.595 1.00 90.06 128 VAL A C 1
ATOM 1012 O O . VAL A 1 128 ? 16.497 -7.908 -14.658 1.00 90.06 128 VAL A O 1
ATOM 1015 N N . GLN A 1 129 ? 18.385 -6.933 -15.380 1.00 89.88 129 GLN A N 1
ATOM 1016 C CA . GLN A 1 129 ? 18.886 -6.665 -14.030 1.00 89.88 129 GLN A CA 1
ATOM 1017 C C . GLN A 1 129 ? 18.037 -5.620 -13.297 1.00 89.88 129 GLN A C 1
ATOM 1019 O O . GLN A 1 129 ? 17.748 -5.805 -12.110 1.00 89.88 129 GLN A O 1
ATOM 1024 N N . ARG A 1 130 ? 17.608 -4.558 -13.993 1.00 89.69 130 ARG A N 1
ATOM 1025 C CA . ARG A 1 130 ? 16.719 -3.519 -13.447 1.00 89.69 130 ARG A CA 1
ATOM 1026 C C . ARG A 1 130 ? 15.352 -4.092 -13.075 1.00 89.69 130 ARG A C 1
ATOM 1028 O O . ARG A 1 130 ? 14.948 -3.962 -11.924 1.00 89.69 130 ARG A O 1
ATOM 1035 N N . ILE A 1 131 ? 14.711 -4.828 -13.982 1.00 92.62 131 ILE A N 1
ATOM 1036 C CA . ILE A 1 131 ? 13.441 -5.534 -13.749 1.00 92.62 131 ILE A CA 1
ATOM 1037 C C . ILE A 1 131 ? 13.549 -6.443 -12.525 1.00 92.62 131 ILE A C 1
ATOM 1039 O O . ILE A 1 131 ? 12.695 -6.411 -11.639 1.00 92.62 131 ILE A O 1
ATOM 1043 N N . ALA A 1 132 ? 14.618 -7.241 -12.440 1.00 92.94 132 ALA A N 1
ATOM 1044 C CA . ALA A 1 132 ? 14.828 -8.138 -11.313 1.00 92.94 132 ALA A CA 1
ATOM 1045 C C . ALA A 1 132 ? 15.023 -7.380 -9.988 1.00 92.94 132 ALA A C 1
ATOM 1047 O O . ALA A 1 132 ? 14.577 -7.858 -8.943 1.00 92.94 132 ALA A O 1
ATOM 1048 N N . ALA A 1 133 ? 15.686 -6.219 -10.000 1.00 91.81 133 ALA A N 1
ATOM 1049 C CA . ALA A 1 133 ? 15.815 -5.366 -8.822 1.00 91.81 133 ALA A CA 1
ATOM 1050 C C . ALA A 1 133 ? 14.451 -4.800 -8.392 1.00 91.81 133 ALA A C 1
ATOM 1052 O O . ALA A 1 133 ? 14.055 -5.005 -7.242 1.00 91.81 133 ALA A O 1
ATOM 1053 N 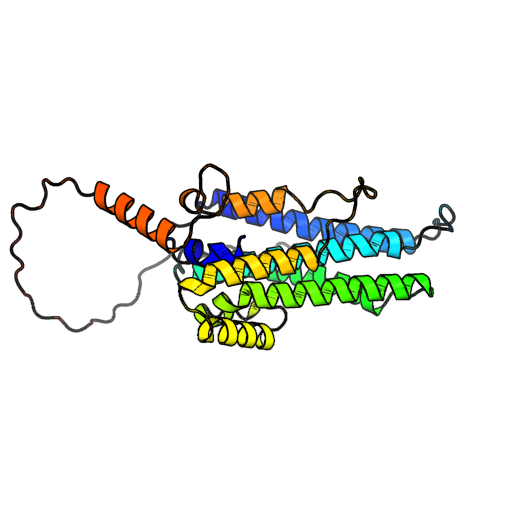N . THR A 1 134 ? 13.692 -4.220 -9.324 1.00 92.81 134 THR A N 1
ATOM 1054 C CA . THR A 1 134 ? 12.347 -3.687 -9.075 1.00 92.81 134 THR A CA 1
ATOM 1055 C C . THR A 1 134 ? 11.387 -4.773 -8.575 1.00 92.81 134 THR A C 1
ATOM 1057 O O . THR A 1 134 ? 10.654 -4.557 -7.609 1.00 92.81 134 THR A O 1
ATOM 1060 N N . ASP A 1 135 ? 11.426 -5.987 -9.137 1.00 95.38 135 ASP A N 1
ATOM 1061 C CA . ASP A 1 135 ? 10.598 -7.109 -8.672 1.00 95.38 135 ASP A CA 1
ATOM 1062 C C . ASP A 1 135 ? 10.959 -7.549 -7.241 1.00 95.38 135 ASP A C 1
ATOM 1064 O O . ASP A 1 135 ? 10.079 -7.883 -6.441 1.00 95.38 135 ASP A O 1
ATOM 1068 N N . ARG A 1 136 ? 12.244 -7.510 -6.862 1.00 95.44 136 ARG A N 1
ATOM 1069 C CA . ARG A 1 136 ? 12.653 -7.762 -5.468 1.00 95.44 136 ARG A CA 1
ATOM 1070 C C . ARG A 1 136 ? 12.114 -6.680 -4.536 1.00 95.44 136 ARG A C 1
ATOM 1072 O O . ARG A 1 136 ? 11.609 -7.032 -3.467 1.00 95.44 136 ARG A O 1
ATOM 1079 N N . THR A 1 137 ? 12.196 -5.405 -4.921 1.00 93.31 137 THR A N 1
ATOM 1080 C CA . THR A 1 137 ? 11.636 -4.283 -4.150 1.00 93.31 137 THR A CA 1
ATOM 1081 C C . THR A 1 137 ? 10.127 -4.453 -3.967 1.00 93.31 137 THR A C 1
ATOM 1083 O O . THR A 1 137 ? 9.646 -4.457 -2.831 1.00 93.31 137 THR A O 1
ATOM 1086 N N . ARG A 1 138 ? 9.391 -4.749 -5.047 1.00 96.00 138 ARG A N 1
ATOM 1087 C CA . ARG A 1 138 ? 7.957 -5.075 -5.018 1.00 96.00 138 ARG A CA 1
ATOM 1088 C C . ARG A 1 138 ? 7.632 -6.178 -4.009 1.00 96.00 138 ARG A C 1
ATOM 1090 O O . ARG A 1 138 ? 6.791 -5.993 -3.132 1.00 96.00 138 ARG A O 1
ATOM 1097 N N . ARG A 1 139 ? 8.300 -7.336 -4.095 1.00 97.12 139 ARG A N 1
ATOM 1098 C CA . ARG A 1 139 ? 8.044 -8.476 -3.189 1.00 97.12 139 ARG A CA 1
ATOM 1099 C C . ARG A 1 139 ? 8.329 -8.133 -1.727 1.00 97.12 139 ARG A C 1
ATOM 1101 O O . ARG A 1 139 ? 7.624 -8.623 -0.843 1.00 97.12 139 ARG A O 1
ATOM 1108 N N . LYS A 1 140 ? 9.357 -7.319 -1.455 1.00 95.75 140 LYS A N 1
ATOM 1109 C CA . LYS A 1 140 ? 9.637 -6.819 -0.099 1.00 95.75 140 LYS A CA 1
ATOM 1110 C C . LYS A 1 140 ? 8.483 -5.947 0.397 1.00 95.75 140 LYS A C 1
ATOM 1112 O O . LYS A 1 140 ? 7.994 -6.193 1.496 1.00 95.75 140 LYS A O 1
ATOM 1117 N N . LEU A 1 141 ? 8.032 -4.982 -0.407 1.00 95.62 141 LEU A N 1
ATOM 1118 C CA . LEU A 1 141 ? 6.921 -4.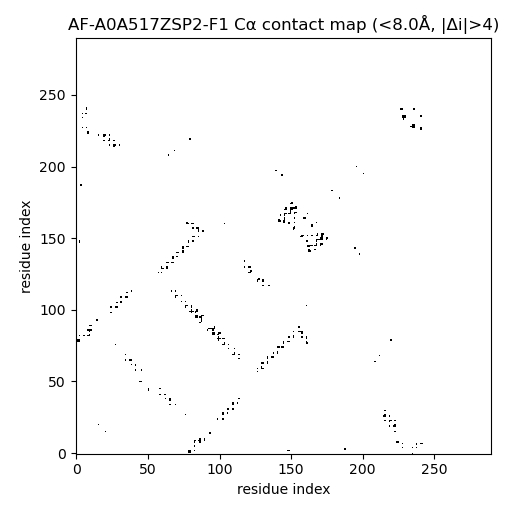087 -0.063 1.00 95.62 141 LEU A CA 1
ATOM 1119 C C . LEU A 1 141 ? 5.620 -4.853 0.188 1.00 95.62 141 LEU A C 1
ATOM 1121 O O . LEU A 1 141 ? 4.929 -4.573 1.161 1.00 95.62 141 LEU A O 1
ATOM 1125 N N . GLU A 1 142 ? 5.317 -5.882 -0.601 1.00 97.50 142 GLU A N 1
ATOM 1126 C CA . GLU A 1 142 ? 4.146 -6.740 -0.373 1.00 97.50 142 GLU A CA 1
ATOM 1127 C C . GLU A 1 142 ? 4.213 -7.488 0.954 1.00 97.50 142 GLU A C 1
ATOM 1129 O O . GLU A 1 142 ? 3.246 -7.488 1.711 1.00 97.50 142 GLU A O 1
ATOM 1134 N N . ARG A 1 143 ? 5.364 -8.092 1.270 1.00 97.19 143 ARG A N 1
ATOM 1135 C CA . ARG A 1 143 ? 5.553 -8.775 2.556 1.00 97.19 143 ARG A CA 1
ATOM 1136 C C . ARG A 1 143 ? 5.417 -7.812 3.730 1.00 97.19 143 ARG A C 1
ATOM 1138 O O . ARG A 1 143 ? 4.782 -8.166 4.719 1.00 97.19 143 ARG A O 1
ATOM 1145 N N . TRP A 1 144 ? 5.981 -6.609 3.620 1.00 96.44 144 TRP A N 1
ATOM 1146 C CA . TRP A 1 144 ? 5.807 -5.567 4.632 1.00 96.44 144 TRP A CA 1
ATOM 1147 C C . TRP A 1 144 ? 4.353 -5.111 4.736 1.00 96.44 144 TRP A C 1
ATOM 1149 O O . TRP A 1 144 ? 3.859 -4.952 5.844 1.00 96.44 144 TRP A O 1
ATOM 1159 N N . THR A 1 145 ? 3.643 -4.974 3.617 1.00 96.88 145 THR A N 1
ATOM 1160 C CA . THR A 1 145 ? 2.213 -4.636 3.602 1.00 96.88 145 THR A CA 1
ATOM 1161 C C . THR A 1 145 ? 1.398 -5.675 4.368 1.00 96.88 145 THR A C 1
ATOM 1163 O O . THR A 1 145 ? 0.629 -5.315 5.255 1.00 96.88 145 THR A O 1
ATOM 1166 N N . ASP A 1 146 ? 1.615 -6.964 4.095 1.00 97.81 146 ASP A N 1
ATOM 1167 C CA . ASP A 1 146 ? 0.921 -8.050 4.796 1.00 97.81 146 ASP A CA 1
ATOM 1168 C C . ASP A 1 146 ? 1.245 -8.073 6.291 1.00 97.81 146 ASP A C 1
ATOM 1170 O O . ASP A 1 146 ? 0.356 -8.292 7.108 1.00 97.81 146 ASP A O 1
ATOM 1174 N N . LEU A 1 147 ? 2.502 -7.812 6.659 1.00 95.19 147 LEU A N 1
ATOM 1175 C CA . LEU A 1 147 ? 2.931 -7.725 8.055 1.00 95.19 147 LEU A CA 1
ATOM 1176 C C . LEU A 1 147 ? 2.295 -6.531 8.779 1.00 95.19 147 LEU A C 1
ATOM 1178 O O . LEU A 1 147 ? 1.872 -6.656 9.923 1.00 95.19 147 LEU A O 1
ATOM 1182 N N . LEU A 1 148 ? 2.192 -5.378 8.115 1.00 94.12 148 LEU A N 1
ATOM 1183 C CA . LEU A 1 148 ? 1.571 -4.168 8.661 1.00 94.12 148 LEU A CA 1
ATOM 1184 C C . LEU A 1 148 ? 0.043 -4.292 8.774 1.00 94.12 148 LEU A C 1
ATOM 1186 O O . LEU A 1 148 ? -0.557 -3.647 9.633 1.00 94.12 148 LEU A O 1
ATOM 1190 N N . LEU A 1 149 ? -0.582 -5.112 7.926 1.00 95.75 149 LEU A N 1
ATOM 1191 C CA . LEU A 1 149 ? -2.015 -5.415 7.961 1.00 95.75 149 LEU A CA 1
ATOM 1192 C C . LEU A 1 149 ? -2.371 -6.593 8.878 1.00 95.75 149 LEU A C 1
ATOM 1194 O O . LEU A 1 149 ? -3.545 -6.771 9.195 1.00 95.75 149 LEU A O 1
ATOM 1198 N N . ALA A 1 150 ? -1.384 -7.381 9.306 1.00 94.44 150 ALA A N 1
ATOM 1199 C CA . ALA A 1 150 ? -1.551 -8.666 9.979 1.00 94.44 150 ALA A CA 1
ATOM 1200 C C . ALA A 1 150 ? -2.539 -8.642 11.158 1.00 94.44 150 ALA A C 1
ATOM 1202 O O . ALA A 1 150 ? -3.443 -9.476 11.238 1.00 94.44 150 ALA A O 1
ATOM 1203 N N . GLU A 1 151 ? -2.408 -7.659 12.054 1.00 91.56 151 GLU A N 1
ATOM 1204 C CA . GLU A 1 151 ? -3.304 -7.520 13.207 1.00 91.56 151 GLU A CA 1
ATOM 1205 C C . GLU A 1 151 ? -4.750 -7.227 12.776 1.00 91.56 151 GLU A C 1
ATOM 1207 O O . GLU A 1 151 ? -5.680 -7.869 13.267 1.00 91.56 151 GLU A O 1
ATOM 1212 N N . MET A 1 152 ? -4.943 -6.293 11.840 1.00 94.12 152 MET A N 1
ATOM 1213 C CA . MET A 1 152 ? -6.274 -5.916 11.351 1.00 94.12 152 MET A CA 1
ATOM 1214 C C . MET A 1 152 ? -6.917 -7.056 10.555 1.00 94.12 152 MET A C 1
ATOM 1216 O O . MET A 1 152 ? -8.115 -7.298 10.663 1.00 94.12 152 MET A O 1
ATOM 1220 N N . VAL A 1 153 ? -6.127 -7.804 9.785 1.00 96.00 153 VAL A N 1
ATOM 1221 C CA . VAL A 1 153 ? -6.582 -9.000 9.064 1.00 96.00 153 VAL A CA 1
ATOM 1222 C C . VAL A 1 153 ? -7.120 -10.054 10.029 1.00 96.00 153 VAL A C 1
ATOM 1224 O O . VAL A 1 153 ? -8.156 -10.657 9.750 1.00 96.00 153 VAL A O 1
ATOM 1227 N N . LEU A 1 154 ? -6.443 -10.264 11.161 1.00 93.50 154 LEU A N 1
ATOM 1228 C CA . LEU A 1 154 ? -6.858 -11.246 12.159 1.00 93.50 154 LEU A CA 1
ATOM 1229 C C . LEU A 1 154 ? -8.075 -10.784 12.978 1.00 93.50 154 LEU A C 1
ATOM 1231 O O . LEU A 1 154 ? -8.928 -11.605 13.303 1.00 93.50 154 LEU A O 1
ATOM 1235 N N . ARG A 1 155 ? -8.144 -9.498 13.345 1.00 91.75 155 ARG A N 1
ATOM 1236 C CA . ARG A 1 155 ? -9.148 -8.976 14.294 1.00 91.75 155 ARG A CA 1
ATOM 1237 C C . ARG A 1 155 ? -10.373 -8.348 13.642 1.00 91.75 155 ARG A C 1
ATOM 1239 O O . ARG A 1 155 ? -11.468 -8.474 14.178 1.00 91.75 155 ARG A O 1
ATOM 1246 N N . ASP A 1 156 ? -10.172 -7.646 12.534 1.00 93.50 156 ASP A N 1
ATOM 1247 C CA . ASP A 1 156 ? -11.165 -6.762 11.918 1.00 93.50 156 ASP A CA 1
ATOM 1248 C C . ASP A 1 156 ? -11.585 -7.261 10.510 1.00 93.50 156 ASP A C 1
ATOM 1250 O O . ASP A 1 156 ? -12.354 -6.609 9.809 1.00 93.50 156 ASP A O 1
ATOM 1254 N N . GLU A 1 157 ? -11.090 -8.439 10.102 1.00 92.25 157 GLU A N 1
ATOM 1255 C CA . GLU A 1 157 ? -11.356 -9.165 8.845 1.00 92.25 157 GLU A CA 1
ATOM 1256 C C . GLU A 1 157 ? -11.171 -8.345 7.550 1.00 92.25 157 GLU A C 1
ATOM 1258 O O . GLU A 1 157 ? -11.852 -8.553 6.544 1.00 92.25 157 GLU A O 1
ATOM 1263 N N . VAL A 1 158 ? -10.195 -7.437 7.524 1.00 96.00 158 VAL A N 1
ATOM 1264 C CA . VAL A 1 158 ? -9.852 -6.614 6.344 1.00 96.00 158 VAL A CA 1
ATOM 1265 C C . VAL A 1 158 ? -8.972 -7.354 5.323 1.00 96.00 158 VAL A C 1
ATOM 1267 O O . VAL A 1 158 ? -7.991 -6.827 4.804 1.00 96.00 158 VAL A O 1
ATOM 1270 N N . VAL A 1 159 ? -9.315 -8.611 5.039 1.00 97.19 159 VAL A N 1
ATOM 1271 C CA . VAL A 1 159 ? -8.493 -9.538 4.238 1.00 97.19 159 VAL A CA 1
ATOM 1272 C C . VAL A 1 159 ? -8.274 -9.085 2.796 1.00 97.19 159 VAL A C 1
ATOM 1274 O O . VAL A 1 159 ? -7.219 -9.366 2.235 1.00 97.19 159 VAL A O 1
ATOM 1277 N N . ASP A 1 160 ? -9.225 -8.343 2.228 1.00 97.31 160 ASP A N 1
ATOM 1278 C CA . ASP A 1 160 ? -9.187 -7.880 0.835 1.00 97.31 160 ASP A CA 1
ATOM 1279 C C . ASP A 1 160 ? -8.077 -6.849 0.574 1.00 97.31 160 ASP A C 1
ATOM 1281 O O . ASP A 1 160 ? -7.673 -6.632 -0.568 1.00 97.31 160 ASP A O 1
ATOM 1285 N N . TYR A 1 161 ? -7.558 -6.221 1.632 1.00 98.00 161 TYR A N 1
ATOM 1286 C CA . TYR A 1 161 ? -6.513 -5.202 1.534 1.00 98.00 161 TYR A CA 1
ATOM 1287 C C . TYR A 1 161 ? -5.100 -5.797 1.589 1.00 98.00 161 TYR A C 1
ATOM 1289 O O . TYR A 1 161 ? -4.142 -5.127 1.195 1.00 98.00 161 TYR A O 1
ATOM 1297 N N . ALA A 1 162 ? -4.955 -7.056 2.014 1.00 98.00 162 ALA A N 1
ATOM 1298 C CA . ALA A 1 162 ? -3.677 -7.761 2.019 1.00 98.00 162 ALA A CA 1
ATOM 1299 C C . ALA A 1 162 ? -3.196 -8.070 0.592 1.00 98.00 162 ALA A C 1
ATOM 1301 O O . ALA A 1 162 ? -3.992 -8.314 -0.319 1.00 98.00 162 ALA A O 1
ATOM 1302 N N . CYS A 1 163 ? -1.880 -8.065 0.383 1.00 97.81 163 CYS A N 1
ATOM 1303 C CA . CYS A 1 163 ? -1.282 -8.537 -0.865 1.00 97.81 163 CYS A CA 1
ATOM 1304 C C . CYS A 1 163 ? -1.384 -10.065 -0.952 1.00 97.81 163 CYS A C 1
ATOM 1306 O O . CYS A 1 163 ? -1.695 -10.609 -2.009 1.00 97.81 163 CYS A O 1
ATOM 1308 N N . ASP A 1 164 ? -1.162 -10.745 0.173 1.00 98.19 164 ASP A N 1
ATOM 1309 C CA . ASP A 1 164 ? -1.393 -12.173 0.362 1.00 98.19 164 ASP A CA 1
ATOM 1310 C C . ASP A 1 164 ? -2.134 -12.385 1.687 1.00 98.19 164 ASP A C 1
ATOM 1312 O O . ASP A 1 164 ? -1.559 -12.318 2.777 1.00 98.19 164 ASP A O 1
ATOM 1316 N N . ALA A 1 165 ? -3.436 -12.659 1.588 1.00 97.62 165 ALA A N 1
ATOM 1317 C CA . ALA A 1 165 ? -4.301 -12.827 2.751 1.00 97.62 165 ALA A CA 1
ATOM 1318 C C . ALA A 1 165 ? -3.868 -13.986 3.664 1.00 97.62 165 ALA A C 1
ATOM 1320 O O . ALA A 1 165 ? -4.055 -13.904 4.878 1.00 97.62 165 ALA A O 1
ATOM 1321 N N . ARG A 1 166 ? -3.281 -15.061 3.116 1.00 97.88 166 ARG A N 1
ATOM 1322 C CA . ARG A 1 166 ? -2.802 -16.188 3.927 1.00 97.88 166 ARG A CA 1
ATOM 1323 C C . ARG A 1 166 ? -1.584 -15.763 4.736 1.00 97.88 166 ARG A C 1
ATOM 1325 O O . ARG A 1 166 ? -1.574 -15.946 5.950 1.00 97.88 166 ARG A O 1
ATOM 1332 N N . ARG A 1 167 ? -0.606 -15.137 4.080 1.00 97.75 167 ARG A N 1
ATOM 1333 C CA . ARG A 1 167 ? 0.608 -14.635 4.734 1.00 97.75 167 ARG A CA 1
ATOM 1334 C C . ARG A 1 167 ? 0.295 -13.581 5.799 1.00 97.75 167 ARG A C 1
ATOM 1336 O O . ARG A 1 167 ? 0.851 -13.640 6.889 1.00 97.75 167 ARG A O 1
ATOM 1343 N N . ALA A 1 168 ? -0.626 -12.658 5.522 1.00 97.44 168 ALA A N 1
ATOM 1344 C CA . ALA A 1 168 ? -1.060 -11.664 6.505 1.00 97.44 168 ALA A CA 1
ATOM 1345 C C . ALA A 1 168 ? -1.705 -12.314 7.744 1.00 97.44 168 ALA A C 1
ATOM 1347 O O . ALA A 1 168 ? -1.437 -11.900 8.871 1.00 97.44 168 ALA A O 1
ATOM 1348 N N . ARG A 1 169 ? -2.515 -13.369 7.559 1.00 96.19 169 ARG A N 1
ATOM 1349 C CA . ARG A 1 169 ? -3.091 -14.139 8.676 1.00 96.19 169 ARG A CA 1
ATOM 1350 C C . ARG A 1 169 ? -2.026 -14.871 9.486 1.00 96.19 169 ARG A C 1
ATOM 1352 O O . ARG A 1 169 ? -2.093 -14.825 10.709 1.00 96.19 169 ARG A O 1
ATOM 1359 N N . GLU A 1 170 ? -1.064 -15.517 8.828 1.00 95.75 170 GLU A N 1
ATOM 1360 C CA . GLU A 1 170 ? 0.062 -16.193 9.491 1.00 95.75 170 GLU A CA 1
ATOM 1361 C C . GLU A 1 170 ? 0.841 -15.206 10.371 1.00 95.75 170 GLU A C 1
ATOM 1363 O O . GLU A 1 170 ? 0.976 -15.434 11.572 1.00 95.75 170 GLU A O 1
ATOM 1368 N N . PHE A 1 171 ? 1.210 -14.042 9.824 1.00 94.25 171 PHE A N 1
ATOM 1369 C CA . PHE A 1 171 ? 1.824 -12.968 10.608 1.00 94.25 171 PHE A CA 1
ATOM 1370 C C . PHE A 1 171 ? 0.949 -12.513 11.780 1.00 94.25 171 PHE A C 1
ATOM 1372 O O . PHE A 1 171 ? 1.468 -12.235 12.858 1.00 94.25 171 PHE A O 1
ATOM 1379 N N . GLY A 1 172 ? -0.371 -12.438 11.595 1.00 91.69 172 GLY A N 1
ATOM 1380 C CA . GLY A 1 172 ? -1.298 -12.021 12.646 1.00 91.69 172 GLY A CA 1
ATOM 1381 C C . GLY A 1 172 ? -1.341 -13.019 13.801 1.00 91.69 172 GLY A C 1
ATOM 1382 O O . GLY A 1 172 ? -1.325 -12.616 14.964 1.00 91.69 172 GLY A O 1
ATOM 1383 N N . VAL A 1 173 ? -1.365 -14.317 13.487 1.00 91.75 173 VAL A N 1
ATOM 1384 C CA . VAL A 1 173 ? -1.333 -15.399 14.480 1.00 91.75 173 VAL A CA 1
ATOM 1385 C C . VAL A 1 173 ? -0.021 -15.367 15.258 1.00 91.75 173 VAL A C 1
ATOM 1387 O O . VAL A 1 173 ? -0.060 -15.342 16.489 1.00 91.75 173 VAL A O 1
ATOM 1390 N N . ASP A 1 174 ? 1.117 -15.278 14.565 1.00 87.81 174 ASP A N 1
ATOM 1391 C CA . ASP A 1 174 ? 2.441 -15.206 15.193 1.00 87.81 174 ASP A CA 1
ATOM 1392 C C . ASP A 1 174 ? 2.565 -13.983 16.109 1.00 87.81 174 ASP A C 1
ATOM 1394 O O . ASP A 1 174 ? 3.104 -14.066 17.216 1.00 87.81 174 ASP A O 1
ATOM 1398 N N . TYR A 1 175 ? 2.033 -12.841 15.668 1.00 82.50 175 TYR A N 1
ATOM 1399 C CA . TYR A 1 175 ? 2.013 -11.608 16.444 1.00 82.50 175 TYR A CA 1
ATOM 1400 C C . TYR A 1 175 ? 1.161 -11.758 17.708 1.00 82.50 175 TYR A C 1
ATOM 1402 O O . TYR A 1 175 ? 1.614 -11.409 18.794 1.00 82.50 175 TYR A O 1
ATOM 1410 N N . PHE A 1 176 ? -0.045 -12.324 17.600 1.00 79.69 176 PHE A N 1
ATOM 1411 C CA . PHE A 1 176 ? -0.964 -12.474 18.730 1.00 79.69 176 PHE A CA 1
ATOM 1412 C C . PHE A 1 176 ? -0.486 -13.514 19.753 1.00 79.69 176 PHE A C 1
ATOM 1414 O O . PHE A 1 176 ? -0.631 -13.302 20.954 1.00 79.69 176 PHE A O 1
ATOM 1421 N N . GLN A 1 177 ? 0.099 -14.626 19.299 1.00 80.81 177 GLN A N 1
ATOM 1422 C CA . GLN A 1 177 ? 0.596 -15.691 20.178 1.00 80.81 177 GLN A CA 1
ATOM 1423 C C . GLN A 1 177 ? 1.830 -15.265 20.980 1.00 80.81 177 GLN A C 1
ATOM 1425 O O . GLN A 1 177 ? 1.978 -15.659 22.136 1.00 80.81 177 GLN A O 1
ATOM 1430 N N . ASN A 1 178 ? 2.697 -14.442 20.388 1.00 70.75 178 ASN A N 1
ATOM 1431 C CA . ASN A 1 178 ? 3.955 -14.030 21.010 1.00 70.75 178 ASN A CA 1
ATOM 1432 C C . ASN A 1 178 ? 3.862 -12.693 21.755 1.00 70.75 178 ASN A C 1
ATOM 1434 O O . ASN A 1 178 ? 4.828 -12.274 22.399 1.00 70.75 178 ASN A O 1
ATOM 1438 N N . GLN A 1 179 ? 2.716 -12.010 21.691 1.00 67.12 179 GLN A N 1
ATOM 1439 C CA . GLN A 1 179 ? 2.566 -10.712 22.325 1.00 67.12 179 GLN A CA 1
ATOM 1440 C C . GLN A 1 179 ? 2.196 -10.784 23.797 1.00 67.12 179 GLN A C 1
ATOM 1442 O O . GLN A 1 179 ? 1.064 -11.051 24.192 1.00 67.12 179 GLN A O 1
ATOM 1447 N N . THR A 1 180 ? 3.157 -10.368 24.614 1.00 63.00 180 THR A N 1
ATOM 1448 C CA . THR A 1 180 ? 2.901 -9.819 25.944 1.00 63.00 180 THR A CA 1
ATOM 1449 C C . THR A 1 180 ? 2.970 -8.291 25.881 1.00 63.00 180 THR A C 1
ATOM 1451 O O . THR A 1 180 ? 3.665 -7.712 25.046 1.00 63.00 180 THR A O 1
ATOM 1454 N N . HIS A 1 181 ? 2.277 -7.587 26.779 1.00 60.38 181 HIS A N 1
ATOM 1455 C CA . HIS A 1 181 ? 2.276 -6.115 26.785 1.00 60.38 181 HIS A CA 1
ATOM 1456 C C . HIS A 1 181 ? 3.683 -5.490 26.834 1.00 60.38 181 HIS A C 1
ATOM 1458 O O . HIS A 1 181 ? 3.903 -4.430 26.251 1.00 60.38 181 HIS A O 1
ATOM 1464 N N . THR A 1 182 ? 4.634 -6.149 27.498 1.00 62.66 182 THR A N 1
ATOM 1465 C CA . THR A 1 182 ? 6.022 -5.687 27.639 1.00 62.66 182 THR A CA 1
ATOM 1466 C C . THR A 1 182 ? 6.823 -5.820 26.340 1.00 62.66 182 THR A C 1
ATOM 1468 O O . THR A 1 182 ? 7.734 -5.033 26.097 1.00 62.66 182 THR A O 1
ATOM 1471 N N . THR A 1 183 ? 6.481 -6.783 25.479 1.00 69.75 183 THR A N 1
ATOM 1472 C CA . THR A 1 183 ? 7.218 -7.051 24.234 1.00 69.75 183 THR A CA 1
ATOM 1473 C C . THR A 1 183 ? 6.750 -6.187 23.064 1.00 69.75 183 THR A C 1
ATOM 1475 O O . THR A 1 183 ? 7.556 -5.912 22.183 1.00 69.75 183 THR A O 1
ATOM 1478 N N . TYR A 1 184 ? 5.521 -5.649 23.092 1.00 70.44 184 TYR A N 1
ATOM 1479 C CA . TYR A 1 184 ? 4.954 -4.832 22.003 1.00 70.44 184 TYR A CA 1
ATOM 1480 C C . TYR A 1 184 ? 5.885 -3.702 21.533 1.00 70.44 184 TYR A C 1
ATOM 1482 O O . TYR A 1 184 ? 6.158 -3.575 20.340 1.00 70.44 184 TYR A O 1
ATOM 1490 N N . HIS A 1 185 ? 6.398 -2.886 22.463 1.00 69.88 185 HIS A N 1
ATOM 1491 C CA . HIS A 1 185 ? 7.251 -1.746 22.116 1.00 69.88 185 HIS A CA 1
ATOM 1492 C C . HIS A 1 185 ? 8.587 -2.199 21.512 1.00 69.88 185 HIS A C 1
ATOM 1494 O O . HIS A 1 185 ? 9.027 -1.645 20.511 1.00 69.88 185 HIS A O 1
ATOM 1500 N N . ALA A 1 186 ? 9.214 -3.232 22.082 1.00 75.75 186 ALA A N 1
ATOM 1501 C CA . ALA A 1 186 ? 10.470 -3.777 21.572 1.00 75.75 186 ALA A CA 1
ATOM 1502 C C . ALA A 1 186 ? 10.293 -4.403 20.178 1.00 75.75 186 ALA A C 1
ATOM 1504 O O . ALA A 1 186 ? 11.069 -4.106 19.272 1.00 75.75 186 ALA A O 1
ATOM 1505 N N . THR A 1 187 ? 9.235 -5.197 19.979 1.00 79.75 187 THR A N 1
ATOM 1506 C CA . THR A 1 187 ? 8.878 -5.775 18.678 1.00 79.75 187 THR A CA 1
ATOM 1507 C C . THR A 1 187 ? 8.632 -4.681 17.647 1.00 79.75 187 THR A C 1
ATOM 1509 O O . THR A 1 187 ? 9.148 -4.767 16.538 1.00 79.75 187 THR A O 1
ATOM 1512 N N . TRP A 1 188 ? 7.903 -3.620 18.003 1.00 79.56 188 TRP A N 1
ATOM 1513 C CA . TRP A 1 188 ? 7.658 -2.511 17.085 1.00 79.56 188 TRP A CA 1
ATOM 1514 C C . TRP A 1 188 ? 8.936 -1.746 16.723 1.00 79.56 188 TRP A C 1
ATOM 1516 O O . TRP A 1 188 ? 9.158 -1.451 15.550 1.00 79.56 188 TRP A O 1
ATOM 1526 N N . THR A 1 189 ? 9.816 -1.474 17.688 1.00 81.00 189 THR A N 1
ATOM 1527 C CA . THR A 1 189 ? 11.121 -0.852 17.415 1.00 81.00 189 THR A CA 1
ATOM 1528 C C . THR A 1 189 ? 11.958 -1.706 16.464 1.00 81.00 189 THR A C 1
ATOM 1530 O O . THR A 1 189 ? 12.532 -1.172 15.516 1.00 81.00 189 THR A O 1
ATOM 1533 N N . LEU A 1 190 ? 11.988 -3.027 16.669 1.00 85.06 190 LEU A N 1
ATOM 1534 C CA . LEU A 1 190 ? 12.679 -3.960 15.777 1.00 85.06 190 LEU A CA 1
ATOM 1535 C C . LEU A 1 190 ? 12.047 -4.000 14.383 1.00 85.06 190 LEU A C 1
ATOM 1537 O O . LEU A 1 190 ? 12.774 -4.022 13.396 1.00 85.06 190 LEU A O 1
ATOM 1541 N N . LEU A 1 191 ? 10.716 -3.951 14.284 1.00 86.25 191 LEU A N 1
ATOM 1542 C CA . LEU A 1 191 ? 10.010 -3.870 13.003 1.00 86.25 191 LEU A CA 1
ATOM 1543 C C . LEU A 1 191 ? 10.373 -2.591 12.244 1.00 86.25 191 LEU A C 1
ATOM 1545 O O . LEU A 1 191 ? 10.707 -2.658 11.066 1.00 86.25 191 LEU A O 1
ATOM 1549 N N . ILE A 1 192 ? 10.375 -1.434 12.912 1.00 83.00 192 ILE A N 1
ATOM 1550 C CA . ILE A 1 192 ? 10.782 -0.164 12.296 1.00 83.00 192 ILE A CA 1
ATOM 1551 C C . ILE A 1 192 ? 12.256 -0.192 11.881 1.00 83.00 192 ILE A C 1
ATOM 1553 O O . ILE A 1 192 ? 12.585 0.253 10.781 1.00 83.00 192 ILE A O 1
ATOM 1557 N N . ALA A 1 193 ? 13.143 -0.726 12.724 1.00 83.00 193 ALA A N 1
ATOM 1558 C CA . ALA A 1 193 ? 14.556 -0.881 12.387 1.00 83.00 193 ALA A CA 1
ATOM 1559 C C . ALA A 1 193 ? 14.747 -1.811 11.178 1.00 83.00 193 ALA A C 1
ATOM 1561 O O . ALA A 1 193 ? 15.473 -1.467 10.250 1.00 83.00 193 ALA A O 1
ATOM 1562 N N . GLY A 1 194 ? 14.036 -2.940 11.145 1.00 87.44 194 GLY A N 1
ATOM 1563 C CA . GLY A 1 194 ? 14.039 -3.877 10.025 1.00 87.44 194 GLY A CA 1
ATOM 1564 C C . GLY A 1 194 ? 13.493 -3.260 8.739 1.00 87.44 194 GLY A C 1
ATOM 1565 O O . GLY A 1 194 ? 14.049 -3.494 7.672 1.00 87.44 194 GLY A O 1
ATOM 1566 N N . MET A 1 195 ? 12.454 -2.427 8.828 1.00 85.38 195 MET A N 1
ATOM 1567 C CA . MET A 1 195 ? 11.899 -1.717 7.675 1.00 85.38 195 MET A CA 1
ATOM 1568 C C . MET A 1 195 ? 12.902 -0.700 7.121 1.00 85.38 195 MET A C 1
ATOM 1570 O O . MET A 1 195 ? 13.155 -0.693 5.921 1.00 85.38 195 MET A O 1
ATOM 1574 N N . ARG A 1 196 ? 13.542 0.096 7.987 1.00 84.12 196 ARG A N 1
ATOM 1575 C CA . ARG A 1 196 ? 14.613 1.029 7.589 1.00 84.12 196 ARG A CA 1
ATOM 1576 C C . ARG A 1 196 ? 15.815 0.308 6.978 1.00 84.12 196 ARG A C 1
ATOM 1578 O O . ARG A 1 196 ? 16.387 0.792 6.014 1.00 84.12 196 ARG A O 1
ATOM 1585 N N . ALA A 1 197 ? 16.176 -0.860 7.504 1.00 86.00 197 ALA A N 1
ATOM 1586 C CA . ALA A 1 197 ? 17.245 -1.680 6.938 1.00 86.00 197 ALA A CA 1
ATOM 1587 C C . ALA A 1 197 ? 16.853 -2.323 5.594 1.00 86.00 197 ALA A C 1
ATOM 1589 O O . ALA A 1 197 ? 17.707 -2.541 4.739 1.00 86.00 197 ALA A O 1
ATOM 1590 N N . ALA A 1 198 ? 15.569 -2.641 5.393 1.00 83.31 198 ALA A N 1
ATOM 1591 C CA . ALA A 1 198 ? 15.063 -3.222 4.150 1.00 83.31 198 ALA A CA 1
ATOM 1592 C C . ALA A 1 198 ? 14.975 -2.205 3.000 1.00 83.31 198 ALA A C 1
ATOM 1594 O O . ALA A 1 198 ? 15.067 -2.613 1.836 1.00 83.31 198 ALA A O 1
ATOM 1595 N N . PHE A 1 199 ? 14.807 -0.926 3.345 1.00 81.81 199 PHE A N 1
ATOM 1596 C CA . PHE A 1 199 ? 14.724 0.222 2.445 1.00 81.81 199 PHE A CA 1
ATOM 1597 C C . PHE A 1 199 ? 15.708 1.304 2.917 1.00 81.81 199 PHE A C 1
ATOM 1599 O O . PHE A 1 199 ? 15.280 2.294 3.518 1.00 81.81 199 PHE A O 1
ATOM 1606 N N . PRO A 1 200 ? 17.027 1.101 2.728 1.00 72.25 200 PRO A N 1
ATOM 1607 C CA . PRO A 1 200 ? 17.994 2.147 3.026 1.00 72.25 200 PRO A CA 1
ATOM 1608 C C . PRO A 1 200 ? 17.620 3.396 2.225 1.00 72.25 200 PRO A C 1
ATOM 1610 O O . PRO A 1 200 ? 17.219 3.283 1.065 1.00 72.25 200 PRO A O 1
ATOM 1613 N N . ALA A 1 201 ? 17.713 4.571 2.854 1.00 63.50 201 ALA A N 1
ATOM 1614 C CA . ALA A 1 201 ? 17.573 5.823 2.126 1.00 63.50 201 ALA A CA 1
ATOM 1615 C C . ALA A 1 201 ? 18.569 5.789 0.961 1.00 63.50 201 ALA A C 1
ATOM 1617 O O . ALA A 1 201 ? 19.740 5.466 1.170 1.0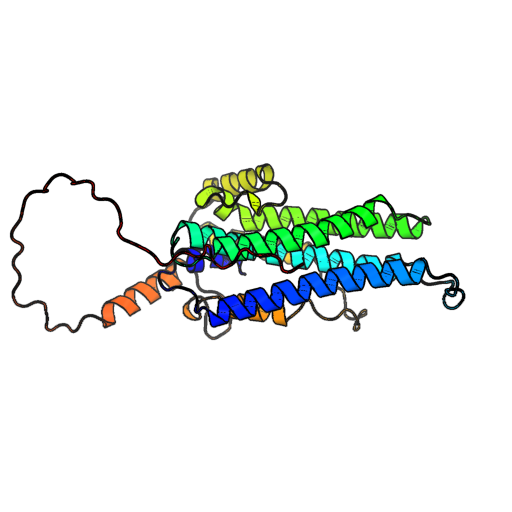0 63.50 201 ALA A O 1
ATOM 1618 N N . ALA A 1 202 ? 18.087 6.030 -0.258 1.00 55.19 202 ALA A N 1
ATOM 1619 C CA . ALA A 1 202 ? 18.986 6.242 -1.376 1.00 55.19 202 ALA A CA 1
ATOM 1620 C C . ALA A 1 202 ? 1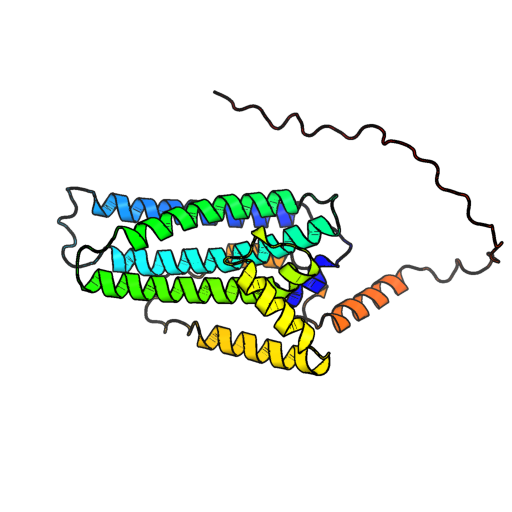9.844 7.461 -1.015 1.00 55.19 202 ALA A C 1
ATOM 1622 O O . ALA A 1 202 ? 19.292 8.519 -0.712 1.00 55.19 202 ALA A O 1
ATOM 1623 N N . ASP A 1 203 ? 21.166 7.280 -0.959 1.00 43.91 203 ASP A N 1
ATOM 1624 C CA . ASP A 1 203 ? 22.111 8.382 -0.776 1.00 43.91 203 ASP A CA 1
ATOM 1625 C C . ASP A 1 203 ? 21.796 9.502 -1.781 1.00 43.91 203 ASP A C 1
ATOM 1627 O O . ASP A 1 203 ? 21.339 9.237 -2.895 1.00 43.91 203 ASP A O 1
ATOM 1631 N N . GLU A 1 204 ? 22.057 10.740 -1.359 1.00 42.59 204 GLU A N 1
ATOM 1632 C CA . GLU A 1 204 ? 21.689 12.062 -1.904 1.00 42.59 204 GLU A CA 1
ATOM 1633 C C . GLU A 1 204 ? 22.042 12.347 -3.391 1.00 42.59 204 GLU A C 1
ATOM 1635 O O . GLU A 1 204 ? 22.028 13.493 -3.825 1.00 42.59 204 GLU A O 1
ATOM 1640 N N . ALA A 1 205 ? 22.352 11.336 -4.204 1.00 42.00 205 ALA A N 1
ATOM 1641 C CA . ALA A 1 205 ? 22.778 11.467 -5.596 1.00 42.00 205 ALA A CA 1
ATOM 1642 C C . ALA A 1 205 ? 21.632 11.537 -6.630 1.00 42.00 205 ALA A C 1
ATOM 1644 O O . ALA A 1 205 ? 21.901 11.848 -7.785 1.00 42.00 205 ALA A O 1
ATOM 1645 N N . ASN A 1 206 ? 20.375 11.280 -6.245 1.00 44.16 206 ASN A N 1
ATOM 1646 C CA . ASN A 1 206 ? 19.198 11.393 -7.123 1.00 44.16 206 ASN A CA 1
ATOM 1647 C C . ASN A 1 206 ? 18.225 12.462 -6.592 1.00 44.16 206 ASN A C 1
ATOM 1649 O O . ASN A 1 206 ? 17.126 12.171 -6.120 1.00 44.16 206 ASN A O 1
ATOM 1653 N N . THR A 1 207 ? 18.651 13.722 -6.656 1.00 38.94 207 THR A N 1
ATOM 1654 C CA . THR A 1 207 ? 17.885 14.903 -6.221 1.00 38.94 207 THR A CA 1
ATOM 1655 C C . THR A 1 207 ? 16.658 15.241 -7.080 1.00 38.94 207 THR A C 1
ATOM 1657 O O . THR A 1 207 ? 15.928 16.152 -6.710 1.00 38.94 207 THR A O 1
ATOM 1660 N N . ASP A 1 208 ? 16.391 14.503 -8.162 1.00 45.09 208 ASP A N 1
ATOM 1661 C CA . ASP A 1 208 ? 15.214 14.707 -9.030 1.00 45.09 208 ASP A CA 1
ATOM 1662 C C . ASP A 1 208 ? 14.103 13.660 -8.841 1.00 45.09 208 ASP A C 1
ATOM 1664 O O . ASP A 1 208 ? 13.042 13.757 -9.459 1.00 45.09 208 ASP A O 1
ATOM 1668 N N . THR A 1 209 ? 14.298 12.664 -7.967 1.00 46.94 209 THR A N 1
ATOM 1669 C CA . THR A 1 209 ? 13.184 11.799 -7.551 1.00 46.94 209 THR A CA 1
ATOM 1670 C C . THR A 1 209 ? 12.340 12.566 -6.548 1.00 46.94 209 THR A C 1
ATOM 1672 O O . THR A 1 209 ? 12.607 12.553 -5.345 1.00 46.94 209 THR A O 1
ATOM 1675 N N . ASP A 1 210 ? 11.358 13.278 -7.094 1.00 47.22 210 ASP A N 1
ATOM 1676 C CA . ASP A 1 210 ? 10.293 13.960 -6.379 1.00 47.22 210 ASP A CA 1
ATOM 1677 C C . ASP A 1 210 ? 9.853 13.109 -5.180 1.00 47.22 210 ASP A C 1
ATOM 1679 O O . ASP A 1 210 ? 9.568 11.912 -5.296 1.00 47.22 210 ASP A O 1
ATOM 1683 N N . SER A 1 211 ? 9.942 13.713 -3.997 1.00 51.84 211 SER A N 1
ATOM 1684 C CA . SER A 1 211 ? 9.778 13.043 -2.711 1.00 51.84 211 SER A CA 1
ATOM 1685 C C . SER A 1 211 ? 8.522 12.166 -2.690 1.00 51.84 211 SER A C 1
ATOM 1687 O O . SER A 1 211 ? 7.482 12.561 -3.219 1.00 51.84 211 SER A O 1
ATOM 1689 N N . LEU A 1 212 ? 8.596 10.994 -2.040 1.00 56.06 212 LEU A N 1
ATOM 1690 C CA . LEU A 1 212 ? 7.418 10.200 -1.663 1.00 56.06 212 LEU A CA 1
ATOM 1691 C C . LEU A 1 212 ? 6.298 11.172 -1.243 1.00 56.06 212 LEU A C 1
ATOM 1693 O O . LEU A 1 212 ? 6.546 11.952 -0.322 1.00 56.06 212 LEU A O 1
ATOM 1697 N N . PRO A 1 213 ? 5.127 11.185 -1.910 1.00 65.62 213 PRO A N 1
ATOM 1698 C CA . PRO A 1 213 ? 4.309 12.386 -2.024 1.00 65.62 213 PRO A CA 1
ATOM 1699 C C . PRO A 1 213 ? 3.897 12.873 -0.646 1.00 65.62 213 PRO A C 1
ATOM 1701 O O . PRO A 1 213 ? 3.022 12.295 0.014 1.00 65.62 213 PRO A O 1
ATOM 1704 N N . GLU A 1 214 ? 4.565 13.941 -0.216 1.00 78.06 214 GLU A N 1
ATOM 1705 C CA . GLU A 1 214 ? 4.410 14.504 1.114 1.00 78.06 214 GLU A CA 1
ATOM 1706 C C . GLU A 1 214 ? 2.942 14.865 1.356 1.00 78.06 214 GLU A C 1
ATOM 1708 O O . GLU A 1 214 ? 2.423 14.662 2.449 1.00 78.06 214 GLU A O 1
ATOM 1713 N N . ASP A 1 215 ? 2.238 15.276 0.302 1.00 85.06 215 ASP A N 1
ATOM 1714 C CA . ASP A 1 215 ? 0.820 15.615 0.312 1.00 85.06 215 ASP A CA 1
ATOM 1715 C C . ASP A 1 215 ? -0.095 14.430 0.628 1.00 85.06 215 ASP A C 1
ATOM 1717 O O . ASP A 1 215 ? -1.004 14.567 1.447 1.00 85.06 215 ASP A O 1
ATOM 1721 N N . LEU A 1 216 ? 0.139 13.249 0.038 1.00 89.81 216 LEU A N 1
ATOM 1722 C CA . LEU A 1 216 ? -0.653 12.054 0.355 1.00 89.81 216 LEU A CA 1
ATOM 1723 C C . LEU A 1 216 ? -0.439 11.660 1.815 1.00 89.81 216 LEU A C 1
ATOM 1725 O O . LEU A 1 216 ? -1.396 11.393 2.547 1.00 89.81 216 LEU A O 1
ATOM 1729 N N . PHE A 1 217 ? 0.820 11.647 2.249 1.00 87.75 217 PHE A N 1
ATOM 1730 C CA . PHE A 1 217 ? 1.151 11.318 3.624 1.00 87.75 217 PHE A CA 1
ATOM 1731 C C . PHE A 1 217 ? 0.537 12.330 4.599 1.00 87.75 217 PHE A C 1
ATOM 1733 O O . PHE A 1 217 ? -0.173 11.924 5.517 1.00 87.75 217 PHE A O 1
ATOM 1740 N N . ARG A 1 218 ? 0.709 13.635 4.360 1.00 88.75 218 ARG A N 1
ATOM 1741 C CA . ARG A 1 218 ? 0.096 14.723 5.138 1.00 88.75 218 ARG A CA 1
ATOM 1742 C C . ARG A 1 218 ? -1.425 14.599 5.183 1.00 88.75 218 ARG A C 1
ATOM 1744 O O . ARG A 1 218 ? -1.999 14.726 6.261 1.00 88.75 218 ARG A O 1
ATOM 1751 N N . ALA A 1 219 ? -2.079 14.288 4.065 1.00 91.88 219 ALA A N 1
ATOM 1752 C CA . ALA A 1 219 ? -3.529 14.125 4.019 1.00 91.88 219 ALA A CA 1
ATOM 1753 C C . ALA A 1 219 ? -4.013 12.913 4.838 1.00 91.88 219 ALA A C 1
ATOM 1755 O O . ALA A 1 219 ? -5.034 12.993 5.521 1.00 91.88 219 ALA A O 1
ATOM 1756 N N . ILE A 1 220 ? -3.263 11.803 4.834 1.00 91.56 220 ILE A N 1
ATOM 1757 C CA . ILE A 1 220 ? -3.541 10.655 5.712 1.00 91.56 220 ILE A CA 1
ATOM 1758 C C . ILE A 1 220 ? -3.312 11.030 7.181 1.00 91.56 220 ILE A C 1
ATOM 1760 O O . ILE A 1 220 ? -4.125 10.689 8.040 1.00 91.56 220 ILE A O 1
ATOM 1764 N N . LEU A 1 221 ? -2.234 11.752 7.494 1.00 88.75 221 LEU A N 1
ATOM 1765 C CA . LEU A 1 221 ? -1.952 12.196 8.860 1.00 88.75 221 LEU A CA 1
ATOM 1766 C C . LEU A 1 221 ? -3.005 13.159 9.397 1.00 88.75 221 LEU A C 1
ATOM 1768 O O . LEU A 1 221 ? -3.369 13.044 10.563 1.00 88.75 221 LEU A O 1
ATOM 1772 N N . ALA A 1 222 ? -3.537 14.042 8.555 1.00 88.81 222 ALA A N 1
ATOM 1773 C CA . ALA A 1 222 ? -4.626 14.944 8.913 1.00 88.81 222 ALA A CA 1
ATOM 1774 C C . ALA A 1 222 ? -5.913 14.195 9.306 1.00 88.81 222 ALA A C 1
ATOM 1776 O O . ALA A 1 222 ? -6.753 14.745 10.015 1.00 88.81 222 ALA A O 1
ATOM 1777 N N . CYS A 1 223 ? -6.064 12.933 8.887 1.00 87.12 223 CYS A N 1
ATOM 1778 C CA . CYS A 1 223 ? -7.162 12.079 9.328 1.00 87.12 223 CYS A CA 1
ATOM 1779 C C . CYS A 1 223 ? -6.915 11.466 10.717 1.00 87.12 223 CYS A C 1
ATOM 1781 O O . CYS A 1 223 ? -7.858 11.007 11.356 1.00 87.12 223 CYS A O 1
ATOM 1783 N N . LEU A 1 224 ? -5.677 11.411 11.212 1.00 84.31 224 LEU A N 1
ATOM 1784 C CA . LEU A 1 224 ? -5.384 10.803 12.508 1.00 84.31 224 LEU A CA 1
ATOM 1785 C C . LEU A 1 224 ? -5.710 11.776 13.659 1.00 84.31 224 LEU A C 1
ATOM 1787 O O . LEU A 1 224 ? -5.437 12.970 13.560 1.00 84.31 224 LEU A O 1
ATOM 1791 N N . PRO A 1 225 ? -6.273 11.294 14.785 1.00 77.12 225 PRO A N 1
ATOM 1792 C CA . PRO A 1 225 ? -6.585 12.138 15.928 1.00 77.12 225 PRO A CA 1
ATOM 1793 C C . PRO A 1 225 ? -5.298 12.709 16.525 1.00 77.12 225 PRO A C 1
ATOM 1795 O O . PRO A 1 225 ? -4.369 11.957 16.828 1.00 77.12 225 PRO A O 1
ATOM 1798 N N . VAL A 1 226 ? -5.285 14.023 16.757 1.00 72.19 226 VAL A N 1
ATOM 1799 C CA . VAL A 1 226 ? -4.142 14.766 17.320 1.00 72.19 226 VAL A CA 1
ATOM 1800 C C . VAL A 1 226 ? -3.704 14.179 18.670 1.00 72.19 226 VAL A C 1
ATOM 1802 O O . VAL A 1 226 ? -2.516 14.014 18.928 1.00 72.19 226 VAL A O 1
ATOM 1805 N N . ASP A 1 227 ? -4.660 13.706 19.476 1.00 67.75 227 ASP A N 1
ATOM 1806 C CA . ASP A 1 227 ? -4.425 13.055 20.775 1.00 67.75 227 ASP A CA 1
ATOM 1807 C C . ASP A 1 227 ? -3.681 11.707 20.686 1.00 67.75 227 ASP A C 1
ATOM 1809 O O . ASP A 1 227 ? -3.396 11.077 21.708 1.00 67.75 227 ASP A O 1
ATOM 1813 N N . GLY A 1 228 ? -3.434 11.203 19.474 1.00 63.59 228 GLY A N 1
ATOM 1814 C CA . GLY A 1 228 ? -2.604 10.029 19.210 1.00 63.59 228 GLY A CA 1
ATOM 1815 C C . GLY A 1 228 ? -1.102 10.322 19.243 1.00 63.59 228 GLY A C 1
ATOM 1816 O O . GLY A 1 228 ? -0.308 9.380 19.214 1.00 63.59 228 GLY A O 1
ATOM 1817 N N . PHE A 1 229 ? -0.703 11.592 19.333 1.00 64.88 229 PHE A N 1
ATOM 1818 C CA . PHE A 1 229 ? 0.686 12.033 19.229 1.00 64.88 229 PHE A CA 1
ATOM 1819 C C . PHE A 1 229 ? 1.137 12.795 20.483 1.00 64.88 229 PHE A C 1
ATOM 1821 O O . PHE A 1 229 ? 0.338 13.391 21.208 1.00 64.88 229 PHE A O 1
ATOM 1828 N N . LEU A 1 230 ? 2.429 12.701 20.789 1.00 59.19 230 LEU A N 1
ATOM 1829 C CA . LEU A 1 230 ? 3.116 13.610 21.704 1.00 59.19 230 LEU A CA 1
ATOM 1830 C C . LEU A 1 230 ? 3.378 14.938 20.983 1.00 59.19 230 LEU A C 1
ATOM 1832 O O . LEU A 1 230 ? 3.472 14.956 19.757 1.00 59.19 230 LEU A O 1
ATOM 1836 N N . GLU A 1 231 ? 3.526 16.025 21.744 1.00 52.81 231 GLU A N 1
ATOM 1837 C CA . GLU A 1 231 ? 3.805 17.369 21.205 1.00 52.81 231 GLU A CA 1
ATOM 1838 C C . GLU A 1 231 ? 5.076 17.399 20.334 1.00 52.81 231 GLU A C 1
ATOM 1840 O O . GLU A 1 231 ? 5.123 18.129 19.350 1.00 52.81 231 GLU A O 1
ATOM 1845 N N . ASP A 1 232 ? 6.041 16.512 20.606 1.00 51.06 232 ASP A N 1
ATOM 1846 C CA . ASP A 1 232 ? 7.301 16.392 19.855 1.00 51.06 232 ASP A CA 1
ATOM 1847 C C . ASP A 1 232 ? 7.217 15.473 18.613 1.00 51.06 232 ASP A C 1
ATOM 1849 O O . ASP A 1 232 ? 8.234 15.155 17.995 1.00 51.06 232 ASP A O 1
ATOM 1853 N N . GLY A 1 233 ? 6.027 14.960 18.268 1.00 53.03 233 GLY A N 1
ATOM 1854 C CA . GLY A 1 233 ? 5.798 14.085 17.109 1.00 53.03 233 GLY A CA 1
ATOM 1855 C C . GLY A 1 233 ? 5.793 12.554 17.319 1.00 53.03 233 GLY A C 1
ATOM 1856 O O . GLY A 1 233 ? 5.177 11.871 16.492 1.00 53.03 233 GLY A O 1
ATOM 1857 N N . PRO A 1 234 ? 6.388 11.934 18.367 1.00 61.78 234 PRO A N 1
ATOM 1858 C CA . PRO A 1 234 ? 6.270 10.492 18.546 1.00 61.78 234 PRO A CA 1
ATOM 1859 C C . PRO A 1 234 ? 4.850 10.093 18.954 1.00 61.78 234 PRO A C 1
ATOM 1861 O O . PRO A 1 234 ? 4.166 10.762 19.723 1.00 61.78 234 PRO A O 1
ATOM 1864 N N . SER A 1 235 ? 4.392 8.958 18.440 1.00 55.72 235 SER A N 1
ATOM 1865 C CA . SER A 1 235 ? 3.033 8.489 18.684 1.00 55.72 235 SER A CA 1
ATOM 1866 C C . SER A 1 235 ? 2.867 7.923 20.102 1.00 55.72 235 SER A C 1
ATOM 1868 O O . SER A 1 235 ? 3.723 7.166 20.566 1.00 55.72 235 SER A O 1
ATOM 1870 N N . LEU A 1 236 ? 1.757 8.230 20.773 1.00 56.44 236 LEU A N 1
ATOM 1871 C CA . LEU A 1 236 ? 1.444 7.724 22.110 1.00 56.44 236 LEU A CA 1
ATOM 1872 C C . LEU A 1 236 ? 1.136 6.225 22.089 1.00 56.44 236 LEU A C 1
ATOM 1874 O O . LEU A 1 236 ? 0.598 5.684 21.123 1.00 56.44 236 LEU A O 1
ATOM 1878 N N . SER A 1 237 ? 1.447 5.532 23.186 1.00 61.72 237 SER A N 1
ATOM 1879 C CA . SER A 1 237 ? 1.003 4.147 23.345 1.00 61.72 237 SER A CA 1
ATOM 1880 C C . SER A 1 237 ? -0.523 4.083 23.429 1.00 61.72 237 SER A C 1
ATOM 1882 O O . SER A 1 237 ? -1.150 4.957 24.028 1.00 61.72 237 SER A O 1
ATOM 1884 N N . LEU A 1 238 ? -1.119 2.999 22.921 1.00 55.72 238 LEU A N 1
ATOM 1885 C CA . LEU A 1 238 ? -2.567 2.748 22.985 1.00 55.72 238 LEU A CA 1
ATOM 1886 C C . LEU A 1 238 ? -3.150 2.969 24.387 1.00 55.72 238 LEU A C 1
ATOM 1888 O O . LEU A 1 238 ? -4.230 3.536 24.545 1.00 55.72 238 LEU A O 1
ATOM 1892 N N . ARG A 1 239 ? -2.422 2.547 25.427 1.00 55.12 239 ARG A N 1
ATOM 1893 C CA . ARG A 1 239 ? -2.820 2.743 26.825 1.00 55.12 239 ARG A CA 1
ATOM 1894 C C . ARG A 1 239 ? -2.761 4.211 27.236 1.00 55.12 239 ARG A C 1
ATOM 1896 O O . ARG A 1 239 ? -3.676 4.664 27.908 1.00 55.12 239 ARG A O 1
ATOM 1903 N N . SER A 1 240 ? -1.725 4.946 26.835 1.00 60.47 240 SER A N 1
ATOM 1904 C CA . SER A 1 240 ? -1.622 6.381 27.116 1.00 60.47 240 SER A CA 1
ATOM 1905 C C . SER A 1 240 ? -2.749 7.154 26.433 1.00 60.47 240 SER A C 1
ATOM 1907 O O . SER A 1 240 ? -3.443 7.933 27.082 1.00 60.47 240 SER A O 1
ATOM 1909 N N . THR A 1 241 ? -3.030 6.845 25.166 1.00 58.47 241 THR A N 1
ATOM 1910 C CA . THR A 1 241 ? -4.152 7.423 24.423 1.00 58.47 241 THR A CA 1
ATOM 1911 C C . THR A 1 241 ? -5.497 7.082 25.074 1.00 58.47 241 THR A C 1
ATOM 1913 O O . THR A 1 241 ? -6.329 7.967 25.267 1.00 58.47 241 THR A O 1
ATOM 1916 N N . ARG A 1 242 ? -5.720 5.825 25.489 1.00 64.69 242 ARG A N 1
ATOM 1917 C CA . ARG A 1 242 ? -6.935 5.428 26.227 1.00 64.69 242 ARG A CA 1
ATOM 1918 C C . ARG A 1 242 ? -7.047 6.140 27.577 1.00 64.69 242 ARG A C 1
ATOM 1920 O O . ARG A 1 242 ? -8.115 6.656 27.882 1.00 64.69 242 ARG A O 1
ATOM 1927 N N . ASN A 1 243 ? -5.966 6.223 28.351 1.00 63.03 243 ASN A N 1
ATOM 1928 C CA . ASN A 1 243 ? -5.951 6.902 29.647 1.00 63.03 243 ASN A CA 1
ATOM 1929 C C . ASN A 1 243 ? -6.262 8.398 29.499 1.00 63.03 243 ASN A C 1
ATOM 1931 O O . ASN A 1 243 ? -7.157 8.890 30.182 1.00 63.03 243 ASN A O 1
ATOM 1935 N N . LYS A 1 244 ? -5.614 9.104 28.559 1.00 66.44 244 LYS A N 1
ATOM 1936 C CA . LYS A 1 244 ? -5.931 10.512 28.252 1.00 66.44 244 LYS A CA 1
ATOM 1937 C C . LYS A 1 244 ? -7.418 10.691 27.923 1.00 66.44 244 LYS A C 1
ATOM 1939 O O . LYS A 1 244 ? -8.068 11.587 28.453 1.00 66.44 244 LYS A O 1
ATOM 1944 N N . ARG A 1 245 ? -7.985 9.793 27.111 1.00 66.56 245 ARG A N 1
ATOM 1945 C CA . ARG A 1 245 ? -9.403 9.833 26.707 1.00 66.56 245 ARG A CA 1
ATOM 1946 C C . ARG A 1 245 ? -10.381 9.522 27.845 1.00 66.56 245 ARG A C 1
ATOM 1948 O O . ARG A 1 245 ? -11.492 10.047 27.839 1.00 66.56 245 ARG A O 1
ATOM 1955 N N . ILE A 1 246 ? -9.998 8.685 28.811 1.00 62.22 246 ILE A N 1
ATOM 1956 C CA . ILE A 1 246 ? -10.802 8.426 30.017 1.00 62.22 246 ILE A CA 1
ATOM 1957 C C . ILE A 1 246 ? -10.888 9.700 30.869 1.00 62.22 246 ILE A C 1
ATOM 1959 O O . ILE A 1 246 ? -11.981 10.062 31.300 1.00 62.22 246 ILE A O 1
ATOM 1963 N N . HIS A 1 247 ? -9.777 10.422 31.034 1.00 56.28 247 HIS A N 1
ATOM 1964 C CA . HIS A 1 247 ? -9.759 11.689 31.771 1.00 56.28 247 HIS A CA 1
ATOM 1965 C C . HIS A 1 247 ? -10.557 12.797 31.059 1.00 56.28 247 HIS A C 1
ATOM 1967 O O . HIS A 1 247 ? -11.370 13.454 31.698 1.00 56.28 247 HIS A O 1
ATOM 1973 N N . LEU A 1 248 ? -10.471 12.902 29.726 1.00 56.34 248 LEU A N 1
ATOM 1974 C CA . LEU A 1 248 ? -11.289 13.834 28.925 1.00 56.34 248 LEU A CA 1
ATOM 1975 C C . LEU A 1 248 ? -12.810 13.586 29.022 1.00 56.34 248 LEU A C 1
ATOM 1977 O O . LEU A 1 248 ? -13.600 14.510 28.833 1.00 56.34 248 LEU A O 1
ATOM 1981 N N . LYS A 1 249 ? -13.244 12.347 29.299 1.00 49.94 249 LYS A N 1
ATOM 1982 C CA . LYS A 1 249 ? -14.663 12.025 29.551 1.00 49.94 249 LYS A CA 1
ATOM 1983 C C . LYS A 1 249 ? -15.104 12.336 30.984 1.00 49.94 249 LYS A C 1
ATOM 1985 O O . LYS A 1 249 ? -16.290 12.581 31.189 1.00 49.94 249 LYS A O 1
ATOM 1990 N N . SER A 1 250 ? -14.183 12.328 31.949 1.00 47.84 250 SER A N 1
ATOM 1991 C CA . SER A 1 250 ? -14.473 12.632 33.356 1.00 47.84 250 SER A CA 1
ATOM 1992 C C . SER A 1 250 ? -14.819 14.109 33.567 1.00 47.84 250 SER A C 1
ATOM 1994 O O . SER A 1 250 ? -15.697 14.412 34.368 1.00 47.84 250 SER A O 1
ATOM 1996 N N . ASP A 1 251 ? -14.213 15.014 32.796 1.00 42.09 251 ASP A N 1
ATOM 1997 C CA . ASP A 1 251 ? -14.411 16.466 32.950 1.00 42.09 251 ASP A CA 1
ATOM 1998 C C . ASP A 1 251 ? -15.711 17.001 32.320 1.00 42.09 251 ASP A C 1
ATOM 2000 O O . ASP A 1 251 ? -16.001 18.193 32.398 1.00 42.09 251 ASP A O 1
ATOM 2004 N N . ARG A 1 252 ? -16.532 16.139 31.700 1.00 41.78 252 ARG A N 1
ATOM 2005 C CA . ARG A 1 252 ? -17.829 16.531 31.110 1.00 41.78 252 ARG A CA 1
ATOM 2006 C C . ARG A 1 252 ? -19.050 16.207 31.970 1.00 41.78 252 ARG A C 1
ATOM 2008 O O . ARG A 1 252 ? -20.170 16.433 31.515 1.00 41.78 252 ARG A O 1
ATOM 2015 N N . PHE A 1 253 ? -18.868 15.727 33.198 1.00 39.31 253 PHE A N 1
ATOM 2016 C CA . PHE A 1 253 ? -19.964 15.653 34.162 1.00 39.31 253 PHE A CA 1
ATOM 2017 C C . PHE A 1 253 ? -19.850 16.812 35.156 1.00 39.31 253 PHE A C 1
ATOM 2019 O O . PHE A 1 253 ? -18.971 16.773 36.016 1.00 39.31 253 PHE A O 1
ATOM 2026 N N . PRO A 1 254 ? -20.722 17.839 35.093 1.00 39.22 254 PRO A N 1
ATOM 2027 C CA . PRO A 1 254 ? -20.861 18.740 36.224 1.00 39.22 254 PRO A CA 1
ATOM 2028 C C . PRO A 1 254 ? -21.290 17.905 37.437 1.00 39.22 254 PRO A C 1
ATOM 2030 O O . PRO A 1 254 ? -22.282 17.175 37.391 1.00 39.22 254 PRO A O 1
ATOM 2033 N N . SER A 1 255 ? -20.507 18.007 38.511 1.00 45.34 255 SER A N 1
ATOM 2034 C CA . SER A 1 255 ? -20.640 17.262 39.771 1.00 45.34 255 SER A CA 1
ATOM 2035 C C . SER A 1 255 ? -21.964 17.505 40.521 1.00 45.34 255 SER A C 1
ATOM 2037 O O . SER A 1 255 ? -22.177 16.922 41.582 1.00 45.34 255 SER A O 1
ATOM 2039 N N . ASP A 1 256 ? -22.878 18.303 39.970 1.00 42.47 256 ASP A N 1
ATOM 2040 C CA . ASP A 1 256 ? -24.108 18.736 40.639 1.00 42.47 256 ASP A CA 1
ATOM 2041 C C . ASP A 1 256 ? -25.343 17.882 40.300 1.00 42.47 256 ASP A C 1
ATOM 2043 O O . ASP A 1 256 ? -26.438 18.155 40.783 1.00 42.47 256 ASP A O 1
ATOM 2047 N N . ALA A 1 257 ? -25.201 16.812 39.510 1.00 44.81 257 ALA A N 1
ATOM 2048 C CA . ALA A 1 257 ? -26.332 15.956 39.124 1.00 44.81 257 ALA A CA 1
ATOM 2049 C C . ALA A 1 257 ? -26.444 14.625 39.900 1.00 44.81 257 ALA A C 1
ATOM 2051 O O . ALA A 1 257 ? -27.270 13.783 39.547 1.00 44.81 257 ALA A O 1
ATOM 2052 N N . ILE A 1 258 ? -25.658 14.412 40.965 1.00 42.47 258 ILE A N 1
ATOM 2053 C CA . ILE A 1 258 ? -25.732 13.195 41.802 1.00 42.47 258 ILE A CA 1
ATOM 2054 C C . ILE A 1 258 ? -26.264 13.536 43.201 1.00 42.47 258 ILE A C 1
ATOM 2056 O O . ILE A 1 258 ? -25.669 13.226 44.226 1.00 42.47 258 ILE A O 1
ATOM 2060 N N . ALA A 1 259 ? -27.430 14.173 43.247 1.00 41.75 259 ALA A N 1
ATOM 2061 C CA . ALA A 1 259 ? -28.254 14.250 44.446 1.00 41.75 259 ALA A CA 1
ATOM 2062 C C . ALA A 1 259 ? -29.709 13.991 44.042 1.00 41.75 259 ALA A C 1
ATOM 2064 O O . ALA A 1 259 ? -30.462 14.922 43.780 1.00 41.75 259 ALA A O 1
ATOM 2065 N N . GLY A 1 260 ? -30.111 12.717 43.942 1.00 42.22 260 GLY A N 1
ATOM 2066 C CA . GLY A 1 260 ? -31.544 12.411 43.833 1.00 42.22 260 GLY A CA 1
ATOM 2067 C C . GLY A 1 260 ? -31.995 11.157 43.092 1.00 42.22 260 GLY A C 1
ATOM 2068 O O . GLY A 1 260 ? -33.190 11.049 42.839 1.00 42.22 260 GLY A O 1
ATOM 2069 N N . MET A 1 261 ? -31.132 10.197 42.747 1.00 34.81 261 MET A N 1
ATOM 2070 C CA . MET A 1 261 ? -31.598 8.980 42.062 1.00 34.81 261 MET A CA 1
ATOM 2071 C C . MET A 1 261 ? -31.097 7.700 42.729 1.00 34.81 261 MET A C 1
ATOM 2073 O O . MET A 1 261 ? -30.035 7.168 42.426 1.00 34.81 261 MET A O 1
ATOM 2077 N N . THR A 1 262 ? -31.919 7.187 43.644 1.00 40.59 262 THR A N 1
ATOM 2078 C CA . THR A 1 262 ? -31.897 5.786 44.070 1.00 40.59 262 THR A CA 1
ATOM 2079 C C . THR A 1 262 ? -32.321 4.882 42.902 1.00 40.59 262 THR A C 1
ATOM 2081 O O . THR A 1 262 ? -33.296 5.188 42.208 1.00 40.59 262 THR A O 1
ATOM 2084 N N . PRO A 1 263 ? -31.644 3.747 42.652 1.00 37.75 263 PRO A N 1
ATOM 2085 C CA . PRO A 1 263 ? -32.010 2.879 41.543 1.00 37.75 263 PRO A CA 1
ATOM 2086 C C . PRO A 1 263 ? -33.189 1.974 41.932 1.00 37.75 263 PRO A C 1
ATOM 2088 O O . PRO A 1 263 ? -33.055 1.042 42.727 1.00 37.75 263 PRO A O 1
ATOM 2091 N N . ARG A 1 264 ? -34.360 2.213 41.327 1.00 36.38 264 ARG A N 1
ATOM 2092 C CA . ARG A 1 264 ? -35.442 1.219 41.247 1.00 36.38 264 ARG A CA 1
ATOM 2093 C C . ARG A 1 264 ? -35.019 0.111 40.283 1.00 36.38 264 ARG A C 1
ATOM 2095 O O . ARG A 1 264 ? -35.007 0.301 39.069 1.00 36.38 264 ARG A O 1
ATOM 2102 N N . ILE A 1 265 ? -34.721 -1.061 40.833 1.00 36.66 265 ILE A N 1
ATOM 2103 C CA . ILE A 1 265 ? -34.532 -2.301 40.076 1.00 36.66 265 ILE A CA 1
ATOM 2104 C C . ILE A 1 265 ? -35.844 -2.622 39.347 1.00 36.66 265 ILE A C 1
ATOM 2106 O O . ILE A 1 265 ? -36.856 -2.930 39.976 1.00 36.66 265 ILE A O 1
ATOM 2110 N N . THR A 1 266 ? -35.836 -2.554 38.016 1.00 39.66 266 THR A N 1
ATOM 2111 C CA . THR A 1 266 ? -36.925 -3.050 37.164 1.00 39.66 266 THR A CA 1
ATOM 2112 C C . THR A 1 266 ? -36.410 -4.197 36.298 1.00 39.66 266 THR A C 1
ATOM 2114 O O . THR A 1 266 ? -35.326 -4.135 35.723 1.00 39.66 266 THR A O 1
ATOM 2117 N N . LYS A 1 267 ? -37.176 -5.294 36.289 1.00 39.03 267 LYS A N 1
ATOM 2118 C CA . LYS A 1 267 ? -36.882 -6.555 35.592 1.00 39.03 267 LYS A CA 1
ATOM 2119 C C . LYS A 1 267 ? -36.803 -6.363 34.064 1.00 39.03 267 LYS A C 1
ATOM 2121 O O . LYS A 1 267 ? -37.537 -5.531 33.529 1.00 39.03 267 LYS A O 1
ATOM 2126 N N . PRO A 1 268 ? -35.997 -7.170 33.349 1.00 35.69 268 PRO A N 1
ATOM 2127 C CA . PRO A 1 268 ? -35.842 -7.055 31.903 1.00 35.69 268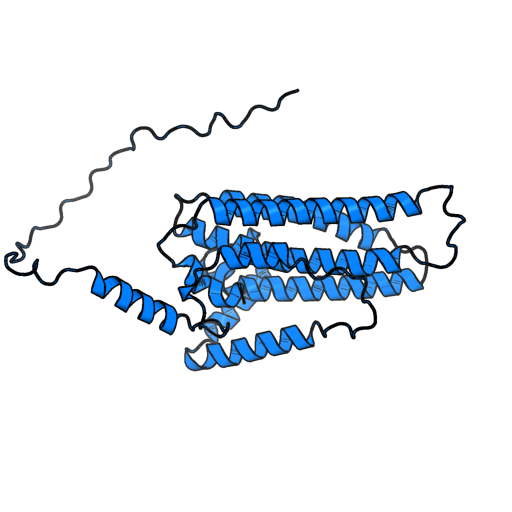 PRO A CA 1
ATOM 2128 C C . PRO A 1 268 ? -37.106 -7.510 31.158 1.00 35.69 268 PRO A C 1
ATOM 2130 O O . PRO A 1 268 ? -37.647 -8.590 31.401 1.00 35.69 268 PRO A O 1
ATOM 2133 N N . ARG A 1 269 ? -37.565 -6.667 30.228 1.00 36.16 269 ARG A N 1
ATOM 2134 C CA . ARG A 1 269 ? -38.661 -6.930 29.288 1.00 36.16 269 ARG A CA 1
ATOM 2135 C C . ARG A 1 269 ? -38.079 -7.492 27.986 1.00 36.16 269 ARG A C 1
ATOM 2137 O O . ARG A 1 269 ? -37.124 -6.936 27.455 1.00 36.16 269 ARG A O 1
ATOM 2144 N N . ALA A 1 270 ? -38.663 -8.584 27.494 1.00 40.44 270 ALA A N 1
ATOM 2145 C CA . ALA A 1 270 ? -38.267 -9.286 26.270 1.00 40.44 270 ALA A CA 1
ATOM 2146 C C . ALA A 1 270 ? -38.324 -8.396 25.003 1.00 40.44 270 ALA A C 1
ATOM 2148 O O . ALA A 1 270 ? -39.136 -7.462 24.953 1.00 40.44 270 ALA A O 1
ATOM 2149 N N . PRO A 1 271 ? -37.504 -8.684 23.970 1.00 37.56 271 PRO A N 1
ATOM 2150 C CA . PRO A 1 271 ? -37.341 -7.807 22.817 1.00 37.56 271 PRO A CA 1
ATOM 2151 C C . PRO A 1 271 ? -38.535 -7.898 21.860 1.00 37.56 271 PRO A C 1
ATOM 2153 O O . PRO A 1 271 ? -38.910 -8.977 21.401 1.00 37.56 271 PRO A O 1
ATOM 2156 N N . LYS A 1 272 ? -39.118 -6.740 21.529 1.00 36.88 272 LYS A N 1
ATOM 2157 C CA . LYS A 1 272 ? -40.028 -6.590 20.390 1.00 36.88 272 LYS A CA 1
ATOM 2158 C C . LYS A 1 272 ? -39.219 -6.204 19.157 1.00 36.88 272 LYS A C 1
ATOM 2160 O O . LYS A 1 272 ? -38.500 -5.211 19.167 1.00 36.88 272 LYS A O 1
ATOM 2165 N N . VAL A 1 273 ? -39.380 -7.001 18.110 1.00 46.91 273 VAL A N 1
ATOM 2166 C CA . VAL A 1 273 ? -38.932 -6.731 16.744 1.00 46.91 273 VAL A CA 1
ATOM 2167 C C . VAL A 1 273 ? -39.736 -5.555 16.181 1.00 46.91 273 VAL A C 1
ATOM 2169 O O . VAL A 1 273 ? -40.965 -5.604 16.170 1.00 46.91 273 VAL A O 1
ATOM 2172 N N . SER A 1 274 ? -39.057 -4.525 15.679 1.00 38.47 274 SER A N 1
ATOM 2173 C CA . SER A 1 274 ? -39.656 -3.498 14.818 1.00 38.47 274 SER A CA 1
ATOM 2174 C C . SER A 1 274 ? -38.666 -3.052 13.741 1.00 38.47 274 SER A C 1
ATOM 2176 O O . SER A 1 274 ? -37.517 -2.731 14.036 1.00 38.47 274 SER A O 1
ATOM 2178 N N . ARG A 1 275 ? -39.146 -3.079 12.491 1.00 39.91 275 ARG A N 1
ATOM 2179 C CA . ARG A 1 275 ? -38.494 -2.619 11.254 1.00 39.91 275 ARG A CA 1
ATOM 2180 C C . ARG A 1 275 ? -38.221 -1.100 11.259 1.00 39.91 275 ARG A C 1
ATOM 2182 O O . ARG A 1 275 ? -38.904 -0.385 11.990 1.00 39.91 275 ARG A O 1
ATOM 2189 N N . PRO A 1 276 ? -37.278 -0.614 10.427 1.00 42.84 276 PRO A N 1
ATOM 2190 C CA . PRO A 1 276 ? -36.912 0.798 10.355 1.00 42.84 276 PRO A CA 1
ATOM 2191 C C . PRO A 1 276 ? -37.863 1.608 9.461 1.00 42.84 276 PRO A C 1
ATOM 2193 O O . PRO A 1 276 ? -38.383 1.090 8.473 1.00 42.84 276 PRO A O 1
ATOM 2196 N N . ALA A 1 277 ? -38.039 2.883 9.814 1.00 39.69 277 ALA A N 1
ATOM 2197 C CA . ALA A 1 277 ? -38.628 3.916 8.973 1.00 39.69 277 ALA A CA 1
ATOM 2198 C C . ALA A 1 277 ? -37.509 4.685 8.245 1.00 39.69 277 ALA A C 1
ATOM 2200 O O . ALA A 1 277 ? -36.591 5.197 8.881 1.00 39.69 277 ALA A O 1
ATOM 2201 N N . ASP A 1 278 ? -37.605 4.682 6.917 1.00 36.03 278 ASP A N 1
ATOM 2202 C CA . ASP A 1 278 ? -37.256 5.725 5.946 1.00 36.03 278 ASP A CA 1
ATOM 2203 C C . ASP A 1 278 ? -35.977 6.547 6.173 1.00 36.03 278 ASP A C 1
ATOM 2205 O O . ASP A 1 278 ? -35.982 7.657 6.705 1.00 36.03 278 ASP A O 1
ATOM 2209 N N . GLY A 1 279 ? -34.874 6.007 5.646 1.00 35.81 279 GLY A N 1
ATOM 2210 C CA . GLY A 1 279 ? -33.668 6.754 5.302 1.00 35.81 279 GLY A CA 1
ATOM 2211 C C . GLY A 1 279 ? -33.721 7.274 3.862 1.00 35.81 279 GLY A C 1
ATOM 2212 O O . GLY A 1 279 ? -34.242 6.621 2.958 1.00 35.81 279 GLY A O 1
ATOM 2213 N N . ILE A 1 280 ? -33.147 8.457 3.656 1.00 40.50 280 ILE A N 1
ATOM 2214 C CA . ILE A 1 280 ? -32.915 9.080 2.349 1.00 40.50 280 ILE A CA 1
ATOM 2215 C C . ILE A 1 280 ? -32.110 8.115 1.457 1.00 40.50 280 ILE A C 1
ATOM 2217 O O . ILE A 1 280 ? -31.057 7.614 1.849 1.00 40.50 280 ILE A O 1
ATOM 2221 N N . SER A 1 281 ? -32.619 7.845 0.251 1.00 35.38 281 SER A N 1
ATOM 2222 C CA . SER A 1 281 ? -32.067 6.851 -0.675 1.00 35.38 281 SER A CA 1
ATOM 2223 C C . SER A 1 281 ? -30.942 7.420 -1.548 1.00 35.38 281 SER A C 1
ATOM 2225 O O . SER A 1 281 ? -31.172 8.272 -2.405 1.00 35.38 281 SER A O 1
ATOM 2227 N N . PHE A 1 282 ? -29.736 6.859 -1.411 1.00 44.12 282 PHE A N 1
ATOM 2228 C CA . PHE A 1 282 ? -28.560 7.084 -2.273 1.00 44.12 282 PHE A CA 1
ATOM 2229 C C . PHE A 1 282 ? -28.711 6.521 -3.709 1.00 44.12 282 PHE A C 1
ATOM 2231 O O . PHE A 1 282 ? -27.777 6.580 -4.511 1.00 44.12 282 PHE A O 1
ATOM 2238 N N . SER A 1 283 ? -29.896 6.019 -4.086 1.00 41.47 283 SER A N 1
ATOM 2239 C CA . SER A 1 283 ? -30.210 5.527 -5.440 1.00 41.47 283 SER A CA 1
ATOM 2240 C C . SER A 1 283 ? -30.188 6.604 -6.536 1.00 41.47 283 SER A C 1
ATOM 2242 O O . SER A 1 283 ? -30.422 6.287 -7.699 1.00 41.47 283 SER A O 1
ATOM 2244 N N . GLN A 1 284 ? -29.899 7.865 -6.204 1.00 42.69 284 GLN A N 1
ATOM 2245 C CA . GLN A 1 284 ? -29.776 8.959 -7.173 1.00 42.69 284 GLN A CA 1
ATOM 2246 C C . GLN A 1 284 ? -28.353 9.155 -7.731 1.00 42.69 284 GLN A C 1
ATOM 2248 O O . GLN A 1 284 ? -28.181 9.921 -8.672 1.00 42.69 284 GLN A O 1
ATOM 2253 N N . LEU A 1 285 ? -27.343 8.424 -7.237 1.00 41.47 285 LEU A N 1
ATOM 2254 C CA . LEU A 1 285 ? -25.950 8.525 -7.714 1.00 41.47 285 LEU A CA 1
ATOM 2255 C C . LEU A 1 285 ? -25.553 7.485 -8.783 1.00 41.47 285 LEU A C 1
ATOM 2257 O O . LEU A 1 285 ? -24.373 7.301 -9.071 1.00 41.47 285 LEU A O 1
ATOM 2261 N N . ARG A 1 286 ? -26.523 6.816 -9.421 1.00 48.12 286 ARG A N 1
ATOM 2262 C CA . ARG A 1 286 ? -26.288 5.986 -10.617 1.00 48.12 286 ARG A CA 1
ATOM 2263 C C . ARG A 1 286 ? -27.175 6.426 -11.778 1.00 48.12 286 ARG A C 1
ATOM 2265 O O . ARG A 1 286 ? -28.240 5.858 -12.000 1.00 48.12 286 ARG A O 1
ATOM 2272 N N . ARG A 1 287 ? -26.682 7.366 -12.580 1.00 39.59 287 ARG A N 1
ATOM 2273 C CA . ARG A 1 287 ? -26.853 7.302 -14.036 1.00 39.59 287 ARG A CA 1
ATOM 2274 C C . ARG A 1 287 ? -25.522 7.652 -14.703 1.00 39.59 287 ARG A C 1
ATOM 2276 O O . ARG A 1 287 ? -24.909 8.632 -14.286 1.00 39.59 287 ARG A O 1
ATOM 2283 N N . PRO A 1 288 ? -25.066 6.873 -15.694 1.00 44.31 288 PRO A N 1
ATOM 2284 C CA . PRO A 1 288 ? -24.081 7.360 -16.645 1.00 44.31 288 PRO A CA 1
ATOM 2285 C C . PRO A 1 288 ? -24.771 8.401 -17.541 1.00 44.31 288 PRO A C 1
ATOM 2287 O O . PRO A 1 288 ? -25.934 8.219 -17.905 1.00 44.31 288 PRO A O 1
ATOM 2290 N N . GLN A 1 289 ? -24.095 9.511 -17.830 1.00 49.53 289 GLN A N 1
ATOM 2291 C CA . GLN A 1 289 ? -24.424 10.294 -19.017 1.00 49.53 289 GLN A CA 1
ATOM 2292 C C . GLN A 1 289 ? -23.674 9.659 -20.183 1.00 49.53 289 GLN A C 1
ATOM 2294 O O . GLN A 1 289 ? -22.483 9.366 -20.048 1.00 49.53 289 GLN A O 1
ATOM 2299 N N . ASP A 1 290 ? -24.436 9.381 -21.237 1.00 51.25 290 ASP A N 1
ATOM 2300 C CA . ASP A 1 290 ? -23.957 9.013 -22.568 1.00 51.25 290 ASP A CA 1
ATOM 2301 C C . ASP A 1 290 ? -23.004 10.075 -23.142 1.00 51.25 290 ASP A C 1
ATOM 2303 O O . ASP A 1 290 ? -23.196 11.276 -22.825 1.00 51.25 290 ASP A O 1
#

Sequence (290 aa):
MIAAQSRSFIEFPQPLGDEQLQVCWQATRCRLIDELRRIDACIEEETSPENDAHPNESLWDRLGPLLEEVFATEMLTRVWSGVLAARDRLHPTCGYGAVALNILVLQLKVRQRALRLLVDGAANDKDVQRIAATDRTRRKLERWTDLLLAEMVLRDEVVDYACDARRAREFGVDYFQNQTHTTYHATWTLLIAGMRAAFPAADEANTDTDSLPEDLFRAILACLPVDGFLEDGPSLSLRSTRNKRIHLKSDRFPSDAIAGMTPRITKPRAPKVSRPADGISFSQLRRPQD

Foldseek 3Di:
DCLQCLVVQLPDPDAFDPVLLVLLLVLLLVVLVVLVVQLVVLVVQVPDPVVPPPPDDDSLVRLLLSLLLLLLSLLVLLLLLLSLLLSCLVVVVRCSNVSSVVSVVSSVVSVVSSVVCLVPPDPDPVSVVSSVVSVVSNVVSLLLSLLSCLQSCCPSVSQVSHPHSVSSVVSNVVCVVPDDPVCVVVVVVVSVVVVCVSPPPDPPPCVPSDPSPVSSVVSSVSRDDPLQADPVGHGDRSVSSVVVVVVVVVVPDDPPPPDDDDDDDDDDDDDDDDDDDDDDDPVVPDDDDD

Mean predicted aligned error: 12.45 Å